Protein AF-A0A7C4TB84-F1 (afdb_monomer)

Nearest PDB structures (foldseek):
  6ys3-assembly1_r  TM=3.728E-01  e=7.128E+00  Escherichia coli BL21(DE3)

Foldseek 3Di:
DPDPPPQDADFAQFKFADADPDDDPCNVRGLPFDFQPPDDEFDKGKTFGRFGDDPSHTDPPGHFIKIKTWHFPDPVQADADDQVVAQWPPQWDQWDDDPVVRTIMWMFGQAALPHGHGWDRVPDPVVHADPPWPDDQCCCVVVVGFAGFDPPWRKGFRRRYKDWDADPVPRDIAIAGATIDTDRDGHGGTFTWDADVRGIGTTPSDCSSVPRD

Structure (mmCIF, N/CA/C/O backbone):
data_AF-A0A7C4TB84-F1
#
_entry.id   AF-A0A7C4TB84-F1
#
loop_
_atom_site.group_PDB
_atom_site.id
_atom_site.type_symbol
_atom_site.label_atom_id
_atom_site.label_alt_id
_atom_site.label_comp_id
_atom_site.label_asym_id
_atom_site.label_entity_id
_atom_site.label_seq_id
_atom_site.pdbx_PDB_ins_code
_atom_site.Cartn_x
_atom_site.Cartn_y
_atom_site.Cartn_z
_atom_site.occupancy
_atom_site.B_iso_or_equiv
_atom_site.auth_seq_id
_atom_site.auth_comp_id
_atom_site.auth_asym_id
_atom_site.auth_atom_id
_atom_site.pdbx_PDB_model_num
ATOM 1 N N . MET A 1 1 ? 20.774 -10.184 28.371 1.00 41.22 1 MET A N 1
ATOM 2 C CA . MET A 1 1 ? 19.794 -9.620 27.416 1.00 41.22 1 MET A CA 1
ATOM 3 C C . MET A 1 1 ? 18.558 -9.222 28.204 1.00 41.22 1 MET A C 1
ATOM 5 O O . MET A 1 1 ? 18.150 -10.029 29.036 1.00 41.22 1 MET A O 1
ATOM 9 N N . PRO A 1 2 ? 17.994 -8.015 28.029 1.00 44.16 2 PRO A N 1
ATOM 10 C CA . PRO A 1 2 ? 16.688 -7.714 28.607 1.00 44.16 2 PRO A CA 1
ATOM 11 C C . PRO A 1 2 ? 15.660 -8.706 28.047 1.00 44.16 2 PRO A C 1
ATOM 13 O O . PRO A 1 2 ? 15.756 -9.100 26.883 1.00 44.16 2 PRO A O 1
ATOM 16 N N . LEU A 1 3 ? 14.720 -9.152 28.885 1.00 40.62 3 LEU A N 1
ATOM 17 C CA . LEU A 1 3 ? 13.614 -9.990 28.424 1.00 40.62 3 LEU A CA 1
ATOM 18 C C . LEU A 1 3 ? 12.877 -9.275 27.279 1.00 40.62 3 LEU A C 1
ATOM 20 O O . LEU A 1 3 ? 12.683 -8.059 27.373 1.00 40.62 3 LEU A O 1
ATOM 24 N N . PRO A 1 4 ? 12.445 -9.995 26.226 1.00 53.72 4 PRO A N 1
ATOM 25 C CA . PRO A 1 4 ? 11.611 -9.401 25.192 1.00 53.72 4 PRO A CA 1
ATOM 26 C C . PRO A 1 4 ? 10.387 -8.762 25.850 1.00 53.72 4 PRO A C 1
ATOM 28 O O . PRO A 1 4 ? 9.725 -9.377 26.692 1.00 53.72 4 PRO A O 1
ATOM 31 N N . LEU A 1 5 ? 10.128 -7.500 25.504 1.00 55.31 5 LEU A N 1
ATOM 32 C CA . LEU A 1 5 ? 9.000 -6.741 26.027 1.00 55.31 5 LEU A CA 1
ATOM 33 C C . LEU A 1 5 ? 7.717 -7.528 25.726 1.00 55.31 5 LEU A C 1
ATOM 35 O O . LEU A 1 5 ? 7.343 -7.694 24.567 1.00 55.31 5 LEU A O 1
ATOM 39 N N . LYS A 1 6 ? 7.034 -8.028 26.762 1.00 62.56 6 LYS A N 1
ATOM 40 C CA . LYS A 1 6 ? 5.695 -8.600 26.596 1.00 62.56 6 LYS A CA 1
ATOM 41 C C . LYS A 1 6 ? 4.736 -7.456 26.282 1.00 62.56 6 LYS A C 1
ATOM 43 O O . LYS A 1 6 ? 4.293 -6.740 27.179 1.00 62.56 6 LYS A O 1
ATOM 48 N N . ILE A 1 7 ? 4.440 -7.265 25.001 1.00 71.00 7 ILE A N 1
ATOM 49 C CA . ILE A 1 7 ? 3.417 -6.321 24.561 1.00 71.00 7 ILE A CA 1
ATOM 50 C C . ILE A 1 7 ? 2.052 -6.933 24.908 1.00 71.00 7 ILE A C 1
ATOM 52 O O . ILE A 1 7 ? 1.622 -7.898 24.289 1.00 71.00 7 ILE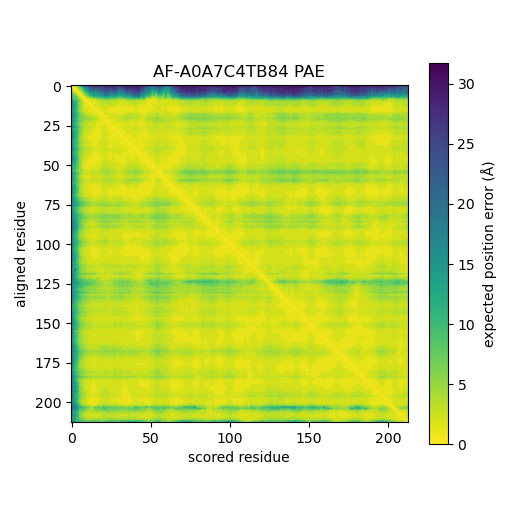 A O 1
ATOM 56 N N . SER A 1 8 ? 1.392 -6.405 25.942 1.00 79.12 8 SER A N 1
ATOM 57 C CA . SER A 1 8 ? 0.013 -6.754 26.313 1.00 79.12 8 SER A CA 1
ATOM 58 C C . SER A 1 8 ? -0.990 -5.717 25.798 1.00 79.12 8 SER A C 1
ATOM 60 O O . SER A 1 8 ? -0.711 -4.512 25.855 1.00 79.12 8 SER A O 1
ATOM 62 N N . GLY A 1 9 ? -2.152 -6.185 25.337 1.00 87.31 9 GLY A N 1
ATOM 63 C CA . GLY A 1 9 ? -3.263 -5.371 24.840 1.00 87.31 9 GLY A CA 1
ATOM 64 C C . GLY A 1 9 ? -4.166 -6.151 23.876 1.00 87.31 9 GLY A C 1
ATOM 65 O O . GLY A 1 9 ? -3.949 -7.339 23.643 1.00 87.31 9 GLY A O 1
ATOM 66 N N . GLU A 1 10 ? -5.170 -5.477 23.323 1.00 93.12 10 GLU A N 1
ATOM 67 C CA . GLU A 1 10 ? -6.047 -6.004 22.273 1.00 93.12 10 GLU A CA 1
ATOM 68 C C . GLU A 1 10 ? -5.357 -5.880 20.909 1.00 93.12 10 GLU A C 1
ATOM 70 O O . GLU A 1 10 ? -4.899 -4.796 20.545 1.00 93.12 10 GLU A O 1
ATOM 75 N N . VAL A 1 11 ? -5.290 -6.969 20.142 1.00 94.56 11 VAL A N 1
ATOM 76 C CA . VAL A 1 11 ? -4.879 -6.923 18.731 1.00 94.56 11 VAL A CA 1
ATOM 77 C C . VAL A 1 11 ? -6.099 -6.567 17.894 1.00 94.56 11 VAL A C 1
ATOM 79 O O . VAL A 1 11 ? -7.105 -7.269 17.956 1.00 94.56 11 VAL A O 1
ATOM 82 N N . LYS A 1 12 ? -6.008 -5.502 17.096 1.00 95.31 12 LYS A N 1
ATOM 83 C CA . LYS A 1 12 ? -7.111 -5.085 16.224 1.00 95.31 12 LYS A CA 1
ATOM 84 C C . LYS A 1 12 ? -6.882 -5.495 14.774 1.00 95.31 12 LYS A C 1
ATOM 86 O O . LYS A 1 12 ? -5.876 -5.124 14.175 1.00 95.31 12 LYS A O 1
ATOM 91 N N . GLU A 1 13 ? -7.852 -6.199 14.194 1.00 96.00 13 GLU A N 1
ATOM 92 C CA . GLU A 1 13 ? -7.823 -6.605 12.778 1.00 96.00 13 GLU A CA 1
ATOM 93 C C . GLU A 1 13 ? -8.138 -5.448 11.816 1.00 96.00 13 GLU A C 1
ATOM 95 O O . GLU A 1 13 ? -7.777 -5.501 10.639 1.00 96.00 13 GLU A O 1
ATOM 100 N N . SER A 1 14 ? -8.786 -4.380 12.296 1.00 97.88 14 SER A N 1
ATOM 101 C CA . SER A 1 14 ? -8.991 -3.173 11.498 1.00 97.88 14 SER A CA 1
ATOM 102 C C . SER A 1 14 ? -7.720 -2.333 11.392 1.00 97.88 14 SER A C 1
ATOM 104 O O . SER A 1 14 ? -6.898 -2.269 12.312 1.00 97.88 14 SER A O 1
ATOM 106 N N . ILE A 1 15 ? -7.574 -1.655 10.260 1.00 98.62 15 ILE A N 1
ATOM 107 C CA . ILE A 1 15 ? -6.459 -0.748 10.006 1.00 98.62 15 ILE A CA 1
ATOM 108 C C . ILE A 1 15 ? -6.718 0.564 10.747 1.00 98.62 15 ILE A C 1
ATOM 110 O O . ILE A 1 15 ? -7.824 1.100 10.695 1.00 98.62 15 ILE A O 1
ATOM 114 N N . HIS A 1 16 ? -5.709 1.085 11.444 1.00 98.62 16 HIS A N 1
ATOM 115 C CA . HIS A 1 16 ? -5.799 2.353 12.172 1.00 98.62 16 HIS A CA 1
ATOM 116 C C . HIS A 1 16 ? -4.736 3.338 11.706 1.00 98.62 16 HIS A C 1
ATOM 118 O O . HIS A 1 16 ? -3.613 2.935 11.407 1.00 98.62 16 HIS A O 1
ATOM 124 N N . TYR A 1 17 ? -5.074 4.627 11.692 1.00 98.31 17 TYR A N 1
ATOM 125 C CA . TYR A 1 17 ? -4.129 5.687 11.349 1.00 98.31 17 TYR A CA 1
ATOM 126 C C . TYR A 1 17 ? -2.934 5.698 12.302 1.00 98.31 17 TYR A C 1
ATOM 128 O O . TYR A 1 17 ? -3.079 5.547 13.520 1.00 98.31 17 TYR A O 1
ATOM 136 N N . THR A 1 18 ? -1.755 5.962 11.752 1.00 95.88 18 THR A N 1
ATOM 137 C CA . THR A 1 18 ? -0.551 6.307 12.513 1.00 95.88 18 THR A CA 1
ATOM 138 C C . THR A 1 18 ? -0.174 7.758 12.247 1.00 95.88 18 THR A C 1
ATOM 140 O O . THR A 1 18 ? -0.610 8.352 11.265 1.00 95.88 18 THR A O 1
ATOM 143 N N . LYS A 1 19 ? 0.625 8.348 13.136 1.00 93.00 19 LYS A N 1
ATOM 144 C CA . LYS A 1 19 ? 1.131 9.709 12.951 1.00 93.00 19 LYS A CA 1
ATOM 145 C C . LYS A 1 19 ? 2.352 9.699 12.034 1.00 93.00 19 LYS A C 1
ATOM 147 O O . LYS A 1 19 ? 3.200 8.815 12.178 1.00 93.00 19 LYS A O 1
ATOM 152 N N . PHE A 1 20 ? 2.458 10.680 11.145 1.00 92.38 20 PHE A N 1
ATOM 153 C CA . PHE A 1 20 ? 3.621 10.832 10.277 1.00 92.38 20 PHE A CA 1
ATOM 154 C C . PHE A 1 20 ? 4.657 11.802 10.892 1.00 92.38 20 PHE A C 1
ATOM 156 O O . PHE A 1 20 ? 4.298 12.642 11.721 1.00 92.38 20 PHE A O 1
ATOM 163 N N . PRO A 1 21 ? 5.962 11.701 10.556 1.00 90.25 21 PRO A N 1
ATOM 164 C CA . PRO A 1 21 ? 6.979 12.599 11.120 1.00 90.25 21 PRO A CA 1
ATOM 165 C C . PRO A 1 21 ? 6.823 14.074 10.728 1.00 90.25 21 PRO A C 1
ATOM 167 O O . PRO A 1 21 ? 7.249 14.957 11.472 1.00 90.25 21 PRO A O 1
ATOM 170 N N . THR A 1 22 ? 6.239 14.346 9.563 1.00 91.19 22 THR A N 1
ATOM 171 C CA . THR A 1 22 ? 5.901 15.697 9.091 1.00 91.19 22 THR A CA 1
ATOM 172 C C . THR A 1 22 ? 4.385 15.882 9.086 1.00 91.19 22 THR A C 1
ATOM 174 O O . THR A 1 22 ? 3.689 14.875 9.015 1.00 91.19 22 THR A O 1
ATOM 177 N N . PRO A 1 23 ? 3.861 17.123 9.138 1.00 95.25 23 PRO A N 1
ATOM 178 C CA . PRO A 1 23 ? 2.419 17.358 9.141 1.00 95.25 23 PRO A CA 1
ATOM 179 C C . PRO A 1 23 ? 1.718 16.736 7.931 1.00 95.25 23 PRO A C 1
ATOM 181 O O . PRO A 1 23 ? 2.085 17.025 6.791 1.00 95.25 23 PRO A O 1
ATOM 184 N N . GLN A 1 24 ? 0.699 15.921 8.186 1.00 96.75 24 GLN A N 1
ATOM 185 C CA . GLN A 1 24 ? -0.129 15.273 7.172 1.00 96.75 24 GLN A CA 1
ATOM 186 C C . GLN A 1 24 ? -1.623 15.428 7.459 1.00 96.75 24 GLN A C 1
ATOM 188 O O . GLN A 1 24 ? -2.043 15.633 8.597 1.00 96.75 24 GLN A O 1
ATOM 193 N N . TRP A 1 25 ? -2.450 15.280 6.418 1.00 97.50 25 TRP A N 1
ATOM 194 C CA . TRP A 1 25 ? -3.904 15.484 6.504 1.00 97.50 25 TRP A CA 1
ATOM 195 C C . TRP A 1 25 ? -4.606 14.542 7.499 1.00 97.50 25 TRP A C 1
ATOM 197 O O . TRP A 1 25 ? -5.705 14.844 7.965 1.00 97.50 25 TRP A O 1
ATOM 207 N N . TRP A 1 26 ? -3.985 13.405 7.823 1.00 97.25 26 TRP A N 1
ATOM 208 C CA . TRP A 1 26 ? -4.541 12.382 8.707 1.00 97.25 26 TRP A CA 1
ATOM 209 C C . TRP A 1 26 ? -3.989 12.417 10.137 1.00 97.25 26 TRP A C 1
ATOM 211 O O . TRP A 1 26 ? -4.432 11.614 10.956 1.00 97.25 26 TRP A O 1
ATOM 221 N N . ASP A 1 27 ? -3.041 13.300 10.469 1.00 95.94 27 ASP A N 1
ATOM 222 C CA . ASP A 1 27 ? -2.336 13.239 11.761 1.00 95.94 27 ASP A CA 1
ATOM 223 C C . ASP A 1 27 ? -3.281 13.354 12.969 1.00 95.94 27 ASP A C 1
ATOM 225 O O . ASP A 1 27 ? -3.107 12.639 13.960 1.00 95.94 27 ASP A O 1
ATOM 229 N N . ASP A 1 28 ? -4.331 14.174 12.866 1.00 96.62 28 ASP A N 1
ATOM 230 C CA . ASP A 1 28 ? -5.353 14.344 13.913 1.00 96.62 28 ASP A CA 1
ATOM 231 C C . ASP A 1 28 ? -6.269 13.116 14.076 1.00 96.62 28 ASP A C 1
ATOM 233 O O . ASP A 1 28 ? -7.080 13.043 15.000 1.00 96.62 28 ASP A O 1
ATOM 237 N N . ARG A 1 29 ? -6.136 12.123 13.190 1.00 97.44 29 ARG A N 1
ATOM 238 C CA . ARG A 1 29 ? -6.885 10.861 13.205 1.00 97.44 29 ARG A CA 1
ATOM 239 C C . ARG A 1 29 ? -6.078 9.707 13.795 1.00 97.44 29 ARG A C 1
ATOM 241 O O . ARG A 1 29 ? -6.604 8.595 13.868 1.00 97.44 29 ARG A O 1
ATOM 248 N N . ALA A 1 30 ? -4.829 9.924 14.213 1.00 95.88 30 ALA A N 1
ATOM 249 C CA . ALA A 1 30 ? -3.954 8.867 14.719 1.00 95.88 30 ALA A CA 1
ATOM 250 C C . ALA A 1 30 ? -4.626 8.014 15.817 1.00 95.88 30 ALA A C 1
ATOM 252 O O . ALA A 1 30 ? -5.187 8.526 16.785 1.00 95.88 30 ALA A O 1
ATOM 253 N N . GLY A 1 31 ? -4.562 6.689 15.664 1.00 95.69 31 GLY A N 1
ATOM 254 C CA . GLY A 1 31 ? -5.193 5.717 16.560 1.00 95.69 31 GLY A CA 1
ATOM 255 C C . GLY A 1 31 ? -6.675 5.443 16.287 1.00 95.69 31 GLY A C 1
ATOM 256 O O . GLY A 1 31 ? -7.219 4.518 16.889 1.00 95.69 31 GLY A O 1
ATOM 257 N N . SER A 1 32 ? -7.327 6.180 15.381 1.00 97.75 32 SER A N 1
ATOM 258 C CA . SER A 1 32 ? -8.692 5.880 14.928 1.00 97.75 32 SER A CA 1
ATOM 259 C C . SER A 1 32 ? -8.699 4.898 13.743 1.00 97.75 32 SER A C 1
ATOM 261 O O . SER A 1 32 ? -7.704 4.824 13.014 1.00 97.75 32 SER A O 1
ATOM 263 N N . PRO A 1 33 ? -9.779 4.113 13.548 1.00 98.31 33 PRO A N 1
ATOM 264 C CA . PRO A 1 33 ? -9.897 3.219 12.399 1.00 98.31 33 PRO A CA 1
ATOM 265 C C . PRO A 1 33 ? -9.920 3.991 11.075 1.00 98.31 33 PRO A C 1
ATOM 267 O O . PRO A 1 33 ? -10.599 5.012 10.967 1.00 98.31 33 PRO A O 1
ATOM 270 N N . ILE A 1 34 ? -9.231 3.469 10.064 1.00 98.81 34 ILE A N 1
ATOM 271 C CA . ILE A 1 34 ? -9.251 4.004 8.702 1.00 98.81 34 ILE A CA 1
ATOM 272 C C . ILE A 1 34 ? -10.554 3.589 8.019 1.00 98.81 34 ILE A C 1
ATOM 274 O O . ILE A 1 34 ? -10.887 2.400 7.991 1.00 98.81 34 ILE A O 1
ATOM 278 N N . LYS A 1 35 ? -11.278 4.556 7.443 1.00 98.81 35 LYS A N 1
ATOM 279 C CA . LYS A 1 35 ? -12.475 4.288 6.640 1.00 98.81 35 LYS A CA 1
ATOM 280 C C . LYS A 1 35 ? -12.211 4.465 5.152 1.00 98.81 35 LYS A C 1
ATOM 282 O O . LYS A 1 35 ? -11.490 5.376 4.753 1.00 98.81 35 LYS A O 1
ATOM 287 N N . VAL A 1 36 ? -12.870 3.660 4.320 1.00 98.38 36 VAL A N 1
ATOM 288 C CA . VAL A 1 36 ? -12.760 3.758 2.852 1.00 98.38 36 VAL A CA 1
ATOM 289 C C . VAL A 1 36 ? -13.201 5.124 2.315 1.00 98.38 36 VAL A C 1
ATOM 291 O O . VAL A 1 36 ? -12.686 5.598 1.310 1.00 98.38 36 VAL A O 1
ATOM 294 N N . THR A 1 37 ? -14.113 5.792 3.021 1.00 98.25 37 THR A N 1
ATOM 295 C CA . THR A 1 37 ? -14.660 7.105 2.656 1.00 98.25 37 THR A CA 1
ATOM 296 C C . THR A 1 37 ? -13.809 8.289 3.118 1.00 98.25 37 THR A C 1
ATOM 298 O O . THR A 1 37 ? -14.180 9.429 2.856 1.00 98.25 37 THR A O 1
ATOM 301 N N . ASP A 1 38 ? -12.716 8.063 3.855 1.00 98.56 38 ASP A N 1
ATOM 302 C CA . ASP A 1 38 ? -11.896 9.161 4.385 1.00 98.56 38 ASP A CA 1
ATOM 303 C C . ASP A 1 38 ? -11.047 9.850 3.308 1.00 98.56 38 ASP A C 1
ATOM 305 O O . ASP A 1 38 ? -10.706 11.023 3.454 1.00 98.56 38 ASP A O 1
ATOM 309 N N . PHE A 1 39 ? -10.692 9.122 2.249 1.00 98.44 39 PHE A N 1
ATOM 310 C CA . PHE A 1 39 ? -9.703 9.533 1.259 1.00 98.44 39 PHE A CA 1
ATOM 311 C C . PHE A 1 39 ? -10.364 10.234 0.078 1.00 98.44 39 PHE A C 1
ATOM 313 O O . PHE A 1 39 ? -11.316 9.715 -0.507 1.00 98.44 39 PHE A O 1
ATOM 320 N N . GLN A 1 40 ? -9.806 11.364 -0.344 1.00 97.94 40 GLN A N 1
ATOM 321 C CA . GLN A 1 40 ? -9.988 11.880 -1.701 1.00 97.94 40 GLN A CA 1
ATOM 322 C C . GLN A 1 40 ? -9.167 11.054 -2.695 1.00 97.94 40 GLN A C 1
ATOM 324 O O . GLN A 1 40 ? -8.266 10.309 -2.301 1.00 97.94 40 GLN A O 1
ATOM 329 N N . GLU A 1 41 ? -9.491 11.160 -3.983 1.00 97.75 41 GLU A N 1
ATOM 330 C CA . GLU A 1 41 ? -8.692 10.530 -5.035 1.00 97.75 41 GLU A CA 1
ATOM 331 C C . GLU A 1 41 ? -7.207 10.902 -4.880 1.00 97.75 41 GLU A C 1
ATOM 333 O O . GLU A 1 41 ? -6.872 12.049 -4.573 1.00 97.75 41 GLU A O 1
ATOM 338 N N . TRP A 1 42 ? -6.328 9.908 -5.017 1.00 98.00 42 TRP A N 1
ATOM 339 C CA . TRP A 1 42 ? -4.877 10.014 -4.838 1.00 98.00 42 TRP A CA 1
ATOM 340 C C . TRP A 1 42 ? -4.396 10.418 -3.448 1.00 98.00 42 TRP A C 1
ATOM 342 O O . TRP A 1 42 ? -3.198 10.632 -3.254 1.00 98.00 42 TRP A O 1
ATOM 352 N N . GLN A 1 43 ? -5.268 10.470 -2.443 1.00 98.25 43 GLN A N 1
ATOM 353 C CA . GLN A 1 43 ? -4.800 10.556 -1.068 1.00 98.25 43 GLN A CA 1
ATOM 354 C C . GLN A 1 43 ? -4.306 9.199 -0.583 1.00 98.25 43 GLN A C 1
ATOM 356 O O . GLN A 1 43 ? -4.877 8.149 -0.873 1.00 98.25 43 GLN A O 1
ATOM 361 N N . GLY A 1 44 ? -3.254 9.248 0.224 1.00 98.25 44 GLY A N 1
ATOM 362 C CA . GLY A 1 44 ? -2.807 8.115 1.010 1.00 98.25 44 GLY 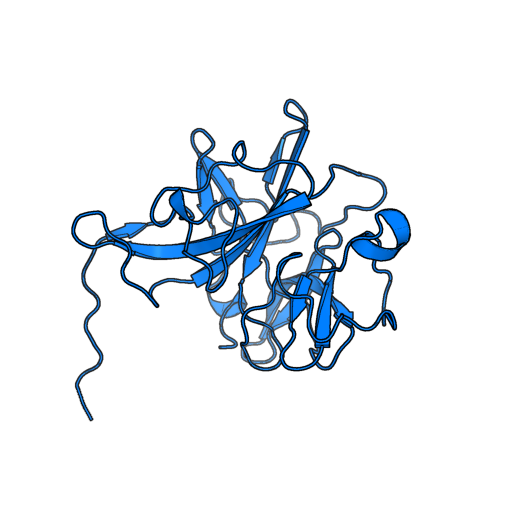A CA 1
ATOM 363 C C . GLY A 1 44 ? -2.524 8.520 2.446 1.00 98.25 44 GL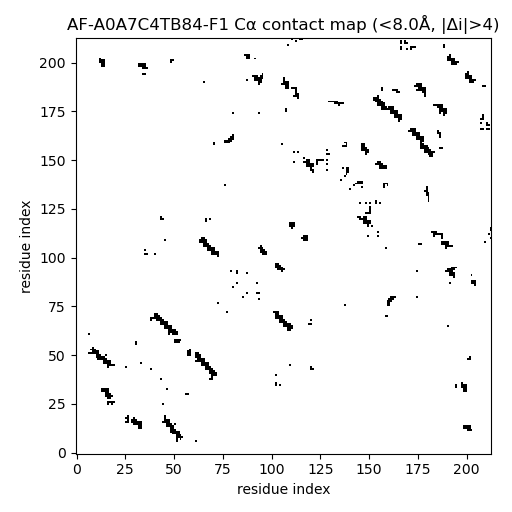Y A C 1
ATOM 364 O O . GLY A 1 44 ? -2.475 9.711 2.762 1.00 98.25 44 GLY A O 1
ATOM 365 N N . ALA A 1 45 ? -2.378 7.518 3.303 1.00 98.50 45 ALA A N 1
ATOM 366 C CA . ALA A 1 45 ? -2.054 7.673 4.712 1.00 98.50 45 ALA A CA 1
ATOM 367 C C . ALA A 1 45 ? -1.295 6.449 5.227 1.00 98.50 45 ALA A C 1
ATOM 369 O O . ALA A 1 45 ? -1.498 5.324 4.760 1.00 98.50 45 ALA A O 1
ATOM 370 N N . THR A 1 46 ? -0.447 6.666 6.229 1.00 97.75 46 THR A N 1
ATOM 371 C CA . THR A 1 46 ? 0.185 5.572 6.966 1.00 97.75 46 THR A CA 1
ATOM 372 C C . THR A 1 46 ? -0.755 5.030 8.037 1.00 97.75 46 THR A C 1
ATOM 374 O O . THR A 1 46 ? -1.517 5.768 8.672 1.00 97.75 46 THR A O 1
ATOM 377 N N . GLY A 1 47 ? -0.666 3.728 8.280 1.00 97.81 47 GLY A N 1
ATOM 378 C CA . GLY A 1 47 ? -1.452 3.054 9.299 1.00 97.81 47 GLY A CA 1
ATOM 379 C C . GLY A 1 47 ? -0.738 1.869 9.934 1.00 97.81 47 GLY A C 1
ATOM 380 O O . GLY A 1 47 ? 0.429 1.585 9.666 1.00 97.81 47 GLY A O 1
ATOM 381 N N . THR A 1 48 ? -1.470 1.174 10.796 1.00 98.06 48 THR A N 1
ATOM 382 C CA . THR A 1 48 ? -1.085 -0.106 11.391 1.00 98.06 48 THR A CA 1
ATOM 383 C C . THR A 1 48 ? -2.238 -1.096 11.270 1.00 98.06 48 THR A C 1
ATOM 385 O O . THR A 1 48 ? -3.398 -0.750 11.508 1.00 98.06 48 THR A O 1
ATOM 388 N N . TRP A 1 49 ? -1.914 -2.329 10.900 1.00 98.19 49 TRP A N 1
ATOM 389 C CA . TRP A 1 49 ? -2.813 -3.476 10.883 1.00 98.19 49 TRP A CA 1
ATOM 390 C C . TRP A 1 49 ? -2.332 -4.514 11.899 1.00 98.19 49 TRP A C 1
ATOM 392 O O . TRP A 1 49 ? -1.129 -4.725 12.042 1.00 98.19 49 TRP A O 1
ATOM 402 N N . ARG A 1 50 ? -3.246 -5.162 12.635 1.00 96.69 50 ARG A N 1
ATOM 403 C CA . ARG A 1 50 ? -2.901 -6.044 13.772 1.00 96.69 50 ARG A CA 1
ATOM 404 C C . ARG A 1 50 ? -2.046 -5.337 14.830 1.00 96.69 50 ARG A C 1
ATOM 406 O O . ARG A 1 50 ? -1.252 -5.966 15.527 1.00 96.69 50 ARG A O 1
ATOM 413 N N . GLY A 1 51 ? -2.207 -4.018 14.945 1.00 95.44 51 GLY A N 1
ATOM 414 C CA . GLY A 1 51 ? -1.599 -3.222 16.003 1.00 95.44 51 GLY A CA 1
ATOM 415 C C . GLY A 1 51 ? -2.189 -3.587 17.362 1.00 95.44 51 GLY A C 1
ATOM 416 O O . GLY A 1 51 ? -3.372 -3.924 17.470 1.00 95.44 51 GLY A O 1
ATOM 417 N N . VAL A 1 52 ? -1.367 -3.508 18.405 1.00 96.00 52 VAL A N 1
ATOM 418 C CA . VAL A 1 52 ? -1.795 -3.719 19.788 1.00 96.00 52 VAL A CA 1
ATOM 419 C C . VAL A 1 52 ? -2.295 -2.406 20.374 1.00 96.00 52 VAL A C 1
ATOM 421 O O . VAL A 1 52 ? -1.643 -1.368 20.261 1.00 96.00 52 VAL A O 1
ATOM 424 N N . PHE A 1 53 ? -3.442 -2.464 21.042 1.00 95.06 53 PHE A N 1
ATOM 425 C CA . PHE A 1 53 ? -4.052 -1.348 21.745 1.00 95.06 53 PHE A CA 1
ATOM 426 C C . PHE A 1 53 ? -4.131 -1.641 23.241 1.00 95.06 53 PHE A C 1
ATOM 428 O O . PHE A 1 53 ? -4.584 -2.704 23.664 1.00 95.06 53 PHE A O 1
ATOM 435 N N . ARG A 1 54 ? -3.711 -0.673 24.055 1.00 94.38 54 ARG A N 1
ATOM 436 C CA . ARG A 1 54 ? -3.834 -0.707 25.514 1.00 94.38 54 ARG A CA 1
ATOM 437 C C . ARG A 1 54 ? -4.594 0.530 25.959 1.00 94.38 54 ARG A C 1
ATOM 439 O O . ARG A 1 54 ? -4.233 1.638 25.570 1.00 94.38 54 ARG A O 1
ATOM 446 N N . ASP A 1 55 ? -5.670 0.332 26.713 1.00 91.94 55 ASP A N 1
ATOM 447 C CA . ASP A 1 55 ? -6.552 1.411 27.179 1.00 91.94 55 ASP A CA 1
ATOM 448 C C . ASP A 1 55 ? -7.031 2.319 26.028 1.00 91.94 55 ASP A C 1
ATOM 450 O O . ASP A 1 55 ? -7.038 3.546 26.119 1.00 91.94 55 ASP A O 1
ATOM 454 N N . GLY A 1 56 ? -7.358 1.700 24.887 1.00 89.00 56 GLY A N 1
ATOM 455 C CA . GLY A 1 56 ? -7.802 2.390 23.673 1.00 89.00 56 GLY A CA 1
ATOM 456 C C . GLY A 1 56 ? -6.701 3.108 22.882 1.00 89.00 56 GLY A C 1
ATOM 457 O O . GLY A 1 56 ? -6.997 3.669 21.830 1.00 89.00 56 GLY A O 1
ATOM 458 N N . LYS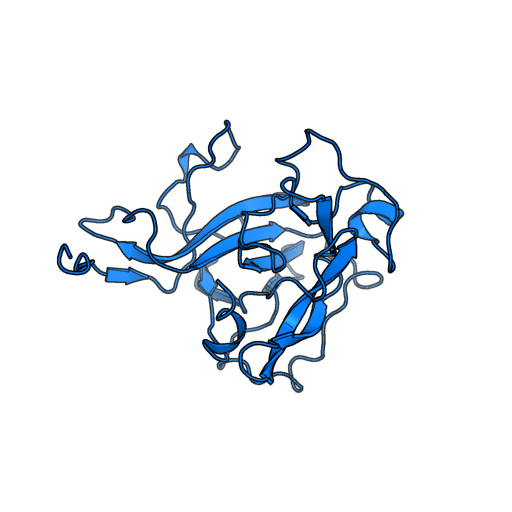 A 1 57 ? -5.438 3.072 23.325 1.00 92.44 57 LYS A N 1
ATOM 459 C CA . LYS A 1 57 ? -4.305 3.722 22.651 1.00 92.44 57 LYS A CA 1
ATOM 460 C C . LYS A 1 57 ? -3.432 2.707 21.927 1.00 92.44 57 LYS A C 1
ATOM 462 O O . LYS A 1 57 ? -3.087 1.670 22.489 1.00 92.44 57 LYS A O 1
ATOM 467 N N . TYR A 1 58 ? -3.048 3.030 20.696 1.00 93.69 58 TYR A N 1
ATOM 468 C CA . TYR A 1 58 ? -2.102 2.230 19.922 1.00 93.69 58 TYR A CA 1
ATOM 469 C C . TYR A 1 58 ? -0.737 2.180 20.621 1.00 93.69 58 TYR A C 1
ATOM 471 O O . TYR A 1 58 ? -0.221 3.209 21.059 1.00 93.69 58 TYR A O 1
ATOM 479 N N . VAL A 1 59 ? -0.152 0.986 20.708 1.00 93.81 59 VAL A N 1
ATOM 480 C CA . VAL A 1 59 ? 1.210 0.756 21.193 1.00 93.81 59 VAL A CA 1
ATOM 481 C C . VAL A 1 59 ? 2.174 0.859 20.003 1.00 93.81 59 VAL A C 1
ATOM 483 O O . VAL A 1 59 ? 2.163 -0.031 19.147 1.00 93.81 59 VAL A O 1
ATOM 486 N N . PRO A 1 60 ? 3.019 1.905 19.920 1.00 90.69 60 PRO A N 1
ATOM 487 C CA . PRO A 1 60 ? 3.910 2.101 18.780 1.00 90.69 60 PRO A CA 1
ATOM 488 C C . PRO A 1 60 ? 4.831 0.904 18.530 1.00 90.69 60 PRO A C 1
ATOM 490 O O . PRO A 1 60 ? 5.355 0.305 19.467 1.00 90.69 60 PRO A O 1
ATOM 493 N N . GLY A 1 61 ? 5.042 0.582 17.253 1.00 87.94 61 GLY A N 1
ATOM 494 C CA . GLY A 1 61 ? 5.899 -0.529 16.829 1.00 87.94 61 GLY A CA 1
ATOM 495 C C . GLY A 1 61 ? 5.244 -1.911 16.905 1.00 87.94 61 GLY A C 1
ATOM 496 O O . GLY A 1 61 ? 5.923 -2.902 16.662 1.00 87.94 61 GLY A O 1
ATOM 497 N N . SER A 1 62 ? 3.951 -1.995 17.229 1.00 93.62 62 SER A N 1
ATOM 498 C CA . SER A 1 62 ? 3.194 -3.248 17.180 1.00 93.62 62 SER A CA 1
ATOM 499 C C . SER A 1 62 ? 2.387 -3.381 15.883 1.00 93.62 62 SER A C 1
ATOM 501 O O . SER A 1 62 ? 1.904 -2.391 15.335 1.00 93.62 62 SER A O 1
ATOM 503 N N . GLY A 1 63 ? 2.204 -4.616 15.415 1.00 95.31 63 GLY A N 1
ATOM 504 C CA . GLY A 1 63 ? 1.487 -4.902 14.172 1.00 95.31 63 GLY A CA 1
ATOM 505 C C . GLY A 1 63 ? 2.307 -4.644 12.907 1.00 95.31 63 GLY A C 1
ATOM 506 O O . GLY A 1 63 ? 3.512 -4.397 12.951 1.00 95.31 63 GLY A O 1
ATOM 507 N N . TYR A 1 64 ? 1.626 -4.723 11.771 1.00 96.94 64 TYR A N 1
ATOM 508 C CA . TYR A 1 64 ? 2.170 -4.487 10.443 1.00 96.94 64 TYR A CA 1
ATOM 509 C C . TYR A 1 64 ? 1.954 -3.020 10.061 1.00 96.94 64 TYR A C 1
ATOM 511 O O . TYR A 1 64 ? 0.806 -2.568 10.033 1.00 96.94 64 TYR A O 1
ATOM 519 N N . PRO A 1 65 ? 3.016 -2.255 9.763 1.00 97.69 65 PRO A N 1
ATOM 520 C CA . PRO A 1 65 ? 2.861 -0.907 9.240 1.00 97.69 65 PRO A CA 1
ATOM 521 C C . PRO A 1 65 ? 2.326 -0.995 7.810 1.00 97.69 65 PRO A C 1
ATOM 523 O O . PRO A 1 65 ? 2.770 -1.834 7.026 1.00 97.69 65 PRO A O 1
ATOM 526 N N . VAL A 1 66 ? 1.367 -0.142 7.468 1.00 98.44 66 VAL A N 1
ATOM 527 C CA . VAL A 1 66 ? 0.717 -0.160 6.154 1.00 98.44 66 VAL A CA 1
ATOM 528 C C . VAL A 1 66 ? 0.675 1.223 5.530 1.00 98.44 66 VAL A C 1
ATOM 530 O O . VAL A 1 66 ? 0.650 2.236 6.231 1.00 98.44 66 VAL A O 1
ATOM 533 N N . LEU A 1 67 ? 0.622 1.244 4.205 1.00 98.62 67 LEU A N 1
ATOM 534 C CA . LEU A 1 67 ? 0.392 2.420 3.385 1.00 98.62 67 LEU A CA 1
ATOM 535 C C . LEU A 1 67 ? -0.932 2.221 2.643 1.00 98.62 67 LEU A C 1
ATOM 537 O O . LEU A 1 67 ? -1.039 1.338 1.794 1.00 98.62 67 LEU A O 1
ATOM 541 N N . VAL A 1 68 ? -1.947 3.006 3.001 1.00 98.88 68 VAL A N 1
ATOM 542 C CA . VAL A 1 68 ? -3.284 2.971 2.388 1.00 98.88 68 VAL A CA 1
ATOM 543 C C . VAL A 1 68 ? -3.360 4.071 1.342 1.00 98.88 68 VAL A C 1
ATOM 545 O O . VAL A 1 68 ? -3.034 5.213 1.658 1.00 98.88 68 VAL A O 1
ATOM 548 N N . ILE A 1 69 ? -3.780 3.748 0.119 1.00 98.88 69 ILE A N 1
ATOM 549 C CA . ILE A 1 69 ? -3.823 4.688 -1.007 1.00 98.88 69 ILE A CA 1
ATOM 550 C C . ILE A 1 69 ? -5.167 4.548 -1.718 1.00 98.88 69 ILE A C 1
ATOM 552 O O . ILE A 1 69 ? -5.500 3.456 -2.179 1.00 98.88 69 ILE A O 1
ATOM 556 N N . ARG A 1 70 ? -5.921 5.646 -1.854 1.00 98.75 70 ARG A N 1
ATOM 557 C CA . ARG A 1 70 ? -7.041 5.704 -2.799 1.00 98.75 70 ARG A CA 1
ATOM 558 C C . ARG A 1 70 ? -6.484 5.981 -4.189 1.00 98.75 70 ARG A C 1
ATOM 560 O O . ARG A 1 70 ? -6.009 7.082 -4.454 1.00 98.75 70 ARG A O 1
ATOM 567 N N . VAL A 1 71 ? -6.539 4.982 -5.058 1.00 98.50 71 VAL A N 1
ATOM 568 C CA . VAL A 1 71 ? -6.148 5.110 -6.466 1.00 98.50 71 VAL A CA 1
ATOM 569 C C . VAL A 1 71 ? -7.368 5.465 -7.315 1.00 98.50 71 VAL A C 1
ATOM 571 O O . VAL A 1 71 ? -8.505 5.215 -6.906 1.00 98.50 71 VAL A O 1
ATOM 574 N N . MET A 1 72 ? -7.148 6.043 -8.494 1.00 97.31 72 MET A N 1
ATOM 575 C CA . MET A 1 72 ? -8.228 6.256 -9.459 1.00 97.31 72 MET A CA 1
ATOM 576 C C . MET A 1 72 ? -8.830 4.920 -9.912 1.00 97.31 72 MET A C 1
ATOM 578 O O . MET A 1 72 ? -8.115 3.935 -10.130 1.00 97.31 72 MET A O 1
ATOM 582 N N . ARG A 1 73 ? -10.156 4.896 -10.086 1.00 97.56 73 ARG A N 1
ATOM 583 C CA . ARG A 1 73 ? -10.882 3.774 -10.694 1.00 97.56 73 ARG A CA 1
ATOM 584 C C . ARG A 1 73 ? -10.780 3.828 -12.215 1.00 97.56 73 ARG A C 1
ATOM 586 O O . ARG A 1 73 ? -11.723 4.201 -12.903 1.00 97.56 73 ARG A O 1
ATOM 593 N N . ASP A 1 74 ? -9.614 3.458 -12.723 1.00 96.50 74 ASP A N 1
ATOM 594 C CA . ASP A 1 74 ? -9.350 3.334 -14.155 1.00 96.50 74 ASP A CA 1
ATOM 595 C C . ASP A 1 74 ? -9.160 1.865 -14.538 1.00 96.50 74 ASP A C 1
ATOM 597 O O . ASP A 1 74 ? -8.122 1.275 -14.243 1.00 96.50 74 ASP A O 1
ATOM 601 N N . GLU A 1 75 ? -10.154 1.287 -15.211 1.00 95.31 75 GLU A N 1
ATOM 602 C CA . GLU A 1 75 ? -10.132 -0.120 -15.631 1.00 95.31 75 GLU A CA 1
ATOM 603 C C . GLU A 1 75 ? -9.191 -0.395 -16.814 1.00 95.31 75 GLU A C 1
ATOM 605 O O . GLU A 1 75 ? -8.879 -1.551 -17.083 1.00 95.31 75 GLU A O 1
ATOM 610 N N . GLU A 1 76 ? -8.720 0.633 -17.529 1.00 95.31 76 GLU A N 1
ATOM 611 C CA . GLU A 1 76 ? -7.736 0.444 -18.605 1.00 95.31 76 GLU A CA 1
ATOM 612 C C . GLU A 1 76 ? -6.328 0.234 -18.045 1.00 95.31 76 GLU A C 1
ATOM 614 O O . GLU A 1 76 ? -5.509 -0.477 -18.628 1.00 95.31 76 GLU A O 1
ATOM 619 N N . THR A 1 77 ? -6.039 0.887 -16.921 1.00 95.56 77 THR A N 1
ATOM 620 C CA . THR A 1 77 ? -4.707 0.915 -16.311 1.00 95.56 77 THR A CA 1
ATOM 621 C C . THR A 1 77 ? -4.593 -0.050 -15.144 1.00 95.56 77 THR A C 1
ATOM 623 O O . THR A 1 77 ? -3.554 -0.694 -14.964 1.00 95.56 77 THR A O 1
ATOM 626 N N . PHE A 1 78 ? -5.630 -0.108 -14.308 1.00 98.44 78 PHE A N 1
ATOM 627 C CA . PHE A 1 78 ? -5.587 -0.893 -13.093 1.00 98.44 78 PHE A CA 1
ATOM 628 C C . PHE A 1 78 ? -5.614 -2.381 -13.430 1.00 98.44 78 PHE A C 1
ATOM 630 O O . PHE A 1 78 ? -6.496 -2.857 -14.139 1.00 98.44 78 PHE A O 1
ATOM 637 N N . SER A 1 79 ? -4.657 -3.130 -12.894 1.00 98.44 79 SER A N 1
ATOM 638 C CA . SER A 1 79 ? -4.587 -4.574 -13.098 1.00 98.44 79 SER A CA 1
ATOM 639 C C . SER A 1 79 ? -4.138 -5.284 -11.833 1.00 98.44 79 SER A C 1
ATOM 641 O O . SER A 1 79 ? -3.300 -4.794 -11.075 1.00 98.44 79 SER A O 1
ATOM 643 N N . ALA A 1 80 ? -4.709 -6.462 -11.612 1.00 98.44 80 ALA A N 1
ATOM 644 C CA . ALA A 1 80 ? -4.348 -7.360 -10.532 1.00 98.44 80 ALA A CA 1
ATOM 645 C C . ALA A 1 80 ? -4.501 -8.812 -11.003 1.00 98.44 80 ALA A C 1
ATOM 647 O O . ALA A 1 80 ? -5.271 -9.071 -11.933 1.00 98.44 80 ALA A O 1
ATOM 648 N N . PRO A 1 81 ? -3.796 -9.774 -10.380 1.00 98.00 81 PRO A N 1
ATOM 649 C CA . PRO A 1 81 ? -4.055 -11.185 -10.622 1.00 98.00 81 PRO A CA 1
ATOM 650 C C . PRO A 1 81 ? -5.520 -11.519 -10.301 1.00 98.00 81 PRO A C 1
ATOM 652 O O . PRO A 1 81 ? -6.042 -10.981 -9.319 1.00 98.00 81 PRO A O 1
ATOM 655 N N . PRO A 1 82 ? -6.174 -12.411 -11.067 1.00 95.25 82 PRO A N 1
ATOM 656 C CA . PRO A 1 82 ? -7.545 -12.810 -10.776 1.00 95.25 82 PRO A CA 1
ATOM 657 C C . PRO A 1 82 ? -7.665 -13.373 -9.357 1.00 95.25 82 PRO A C 1
ATOM 659 O O . PRO A 1 82 ? -6.805 -14.130 -8.893 1.00 95.25 82 PRO A O 1
ATOM 662 N N . ARG A 1 83 ? -8.737 -12.991 -8.658 1.00 89.88 83 ARG A N 1
ATOM 663 C CA . ARG A 1 83 ? -8.975 -13.319 -7.244 1.00 89.88 83 ARG A CA 1
ATOM 664 C C . ARG A 1 83 ? -8.963 -14.827 -6.986 1.00 89.88 83 ARG A C 1
ATOM 666 O O . ARG A 1 83 ? -8.518 -15.268 -5.928 1.00 89.88 83 ARG A O 1
ATOM 673 N N . GLU A 1 84 ? -9.466 -15.607 -7.929 1.00 92.06 84 GLU A N 1
ATOM 674 C CA . GLU A 1 84 ? -9.537 -17.067 -7.905 1.00 92.06 84 GLU A CA 1
ATOM 675 C C . GLU A 1 84 ? -8.165 -17.746 -7.990 1.00 92.06 84 GLU A C 1
ATOM 677 O O . GLU A 1 84 ? -8.022 -18.894 -7.578 1.00 92.06 84 GLU A O 1
ATOM 682 N N . GLU A 1 85 ? -7.139 -17.043 -8.472 1.00 94.19 85 GLU A N 1
ATOM 683 C CA . GLU A 1 85 ? -5.781 -17.576 -8.554 1.00 94.19 85 GLU A CA 1
ATOM 684 C C . GLU A 1 85 ? -4.920 -17.242 -7.328 1.00 94.19 85 GLU A C 1
ATOM 686 O O . GLU A 1 85 ? -3.698 -17.450 -7.353 1.00 94.19 85 GLU A O 1
ATOM 691 N N . VAL A 1 86 ? -5.523 -16.659 -6.290 1.00 95.25 86 VAL A N 1
ATOM 692 C CA . VAL A 1 86 ? -4.849 -16.257 -5.058 1.00 95.25 86 VAL A CA 1
ATOM 693 C C . VAL A 1 86 ? -5.635 -16.785 -3.862 1.00 95.25 86 VAL A C 1
ATOM 695 O O . VAL A 1 86 ? -6.828 -16.520 -3.708 1.00 95.25 86 VAL A O 1
ATOM 698 N N . ASP A 1 87 ? -4.954 -17.523 -2.988 1.00 94.00 87 ASP A N 1
ATOM 699 C CA . ASP A 1 87 ? -5.547 -18.097 -1.778 1.00 94.00 87 ASP A CA 1
ATOM 700 C C . ASP A 1 87 ? -5.740 -17.022 -0.697 1.00 94.00 87 ASP A C 1
ATOM 702 O O . ASP A 1 87 ? -4.927 -16.878 0.211 1.00 94.00 87 ASP A O 1
ATOM 706 N N . LEU A 1 88 ? -6.775 -16.187 -0.836 1.00 95.94 88 LEU A N 1
ATOM 707 C CA . LEU A 1 88 ? -7.114 -15.165 0.161 1.00 95.94 88 LEU A CA 1
ATOM 708 C C . LEU A 1 88 ? -8.224 -15.650 1.104 1.00 95.94 88 LEU A C 1
ATOM 710 O O . LEU A 1 88 ? -9.151 -16.336 0.650 1.00 95.94 88 LEU A O 1
ATOM 714 N N . PRO A 1 89 ? -8.226 -15.194 2.375 1.00 94.62 89 PRO A N 1
ATOM 715 C CA . PRO A 1 89 ? -9.303 -15.487 3.311 1.00 94.62 89 PRO A CA 1
ATOM 716 C C . PRO A 1 89 ? -10.679 -15.090 2.757 1.00 94.62 89 PRO A C 1
ATOM 718 O O . PRO A 1 89 ? -10.817 -14.145 1.973 1.00 94.62 89 PRO A O 1
ATOM 721 N N . ALA A 1 90 ? -11.720 -15.805 3.185 1.00 94.06 90 ALA A N 1
ATOM 722 C CA . ALA A 1 90 ? -13.079 -15.572 2.709 1.00 94.06 90 ALA A CA 1
ATOM 723 C C . ALA A 1 90 ? -13.521 -14.110 2.920 1.00 94.06 90 ALA A C 1
ATOM 725 O O . ALA A 1 90 ? -13.412 -13.562 4.019 1.00 94.06 90 ALA A O 1
ATOM 726 N N . GLY A 1 91 ? -14.035 -13.489 1.855 1.00 95.00 91 GLY A N 1
ATOM 727 C CA . GLY A 1 91 ? -14.513 -12.104 1.862 1.00 95.00 91 GLY A CA 1
ATOM 728 C C . GLY A 1 91 ? -13.428 -11.028 1.778 1.00 95.00 91 GLY A C 1
ATOM 729 O O . GLY A 1 91 ? -13.779 -9.855 1.796 1.00 95.00 91 GLY A O 1
ATOM 730 N N . PHE A 1 92 ? -12.147 -11.399 1.689 1.00 97.69 92 PHE A N 1
ATOM 731 C CA . PHE A 1 92 ? -11.051 -10.469 1.412 1.00 97.69 92 PHE A CA 1
ATOM 732 C C . PHE A 1 92 ? -10.674 -10.484 -0.069 1.00 97.69 92 PHE A C 1
ATOM 734 O O . PHE A 1 92 ? -10.764 -11.524 -0.737 1.00 97.69 92 PHE A O 1
ATOM 741 N N . ASP A 1 93 ? -10.196 -9.336 -0.537 1.00 98.06 93 ASP A N 1
ATOM 742 C CA . ASP A 1 93 ? -9.684 -9.124 -1.887 1.00 98.06 93 ASP A CA 1
ATOM 743 C C . ASP A 1 93 ? -8.340 -8.373 -1.845 1.00 98.06 93 ASP A C 1
ATOM 745 O O . ASP A 1 93 ? -7.955 -7.834 -0.808 1.00 98.06 93 ASP A O 1
ATOM 749 N N . LEU A 1 94 ? -7.591 -8.360 -2.946 1.00 98.38 94 LEU A N 1
ATOM 750 C CA . LEU A 1 94 ? -6.265 -7.730 -3.053 1.00 98.38 94 LEU A CA 1
ATOM 751 C C . LEU A 1 94 ? -6.307 -6.202 -2.893 1.00 98.38 94 LEU A C 1
ATOM 753 O O . LEU A 1 94 ? -5.301 -5.577 -2.560 1.00 98.38 94 LEU A O 1
ATOM 757 N N . TYR A 1 95 ? -7.469 -5.614 -3.148 1.00 98.56 95 TYR A N 1
ATOM 758 C CA . TYR A 1 95 ? -7.776 -4.197 -3.043 1.00 98.56 95 TYR A CA 1
ATOM 759 C C . TYR A 1 95 ? -9.261 -4.049 -2.707 1.00 98.56 95 TYR A C 1
ATOM 761 O O . TYR A 1 95 ? -10.062 -4.945 -2.958 1.00 98.56 95 TYR A O 1
ATOM 769 N N . PHE A 1 96 ? -9.649 -2.916 -2.135 1.00 98.62 96 PHE A N 1
ATOM 770 C CA . PHE A 1 96 ? -11.061 -2.583 -1.975 1.00 98.62 96 PHE A CA 1
ATOM 771 C C . PHE A 1 96 ? -11.547 -1.854 -3.231 1.00 98.62 96 PHE A C 1
ATOM 773 O O . PHE A 1 96 ? -10.899 -0.898 -3.654 1.00 98.62 96 PHE A O 1
ATOM 780 N N . ASP A 1 97 ? -12.684 -2.263 -3.796 1.00 98.19 97 ASP A N 1
ATOM 781 C CA . ASP A 1 97 ? -13.352 -1.565 -4.899 1.00 98.19 97 ASP A CA 1
ATOM 782 C C . ASP A 1 97 ? -14.834 -1.354 -4.590 1.00 98.19 97 ASP A C 1
ATOM 784 O O . ASP A 1 97 ? -15.537 -2.269 -4.163 1.00 98.19 97 ASP A O 1
ATOM 788 N N . ASP A 1 98 ? -15.308 -0.137 -4.828 1.00 98.06 98 ASP A N 1
ATOM 789 C CA . ASP A 1 98 ? -16.713 0.229 -4.759 1.00 98.06 98 ASP A CA 1
ATOM 790 C C . ASP A 1 98 ? -17.065 1.164 -5.915 1.00 98.06 98 ASP A C 1
ATOM 792 O O . ASP A 1 98 ? -16.835 2.377 -5.869 1.00 98.06 98 ASP A O 1
ATOM 796 N N . ALA A 1 99 ? -17.667 0.583 -6.950 1.00 97.44 99 ALA A N 1
ATOM 797 C CA . ALA A 1 99 ? -18.109 1.308 -8.132 1.00 97.44 99 ALA A CA 1
ATOM 798 C C . ALA A 1 99 ? -19.212 2.336 -7.849 1.00 97.44 99 ALA A C 1
ATOM 800 O O . ALA A 1 99 ? -19.278 3.359 -8.523 1.00 97.44 99 ALA A O 1
ATOM 801 N N . SER A 1 100 ? -20.070 2.095 -6.853 1.00 97.56 100 SER A N 1
ATOM 802 C CA . SER A 1 100 ? -21.200 2.983 -6.551 1.00 97.56 100 SER A CA 1
ATOM 803 C C . SER A 1 100 ? 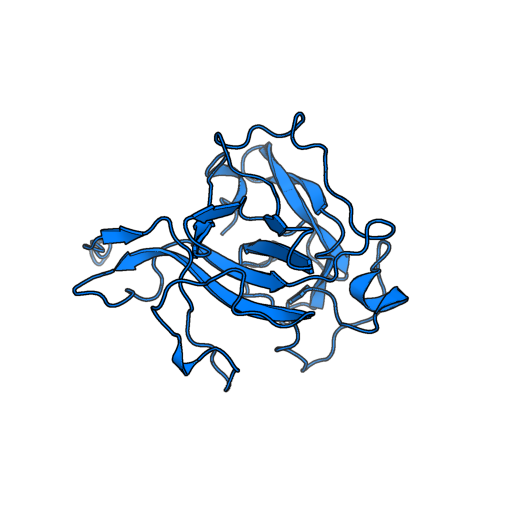-20.764 4.299 -5.908 1.00 97.56 100 SER A C 1
ATOM 805 O O . SER A 1 100 ? -21.446 5.314 -6.043 1.00 97.56 100 SER A O 1
ATOM 807 N N . ARG A 1 101 ? -19.622 4.277 -5.212 1.00 97.69 101 ARG A N 1
ATOM 808 C CA . ARG A 1 101 ? -19.034 5.434 -4.521 1.00 97.69 101 ARG A CA 1
ATOM 809 C C . ARG A 1 101 ? -17.774 5.969 -5.192 1.00 97.69 101 ARG A C 1
ATOM 811 O O . ARG A 1 101 ? -17.193 6.926 -4.691 1.00 97.69 101 ARG A O 1
ATOM 818 N N . ASP A 1 102 ? -17.369 5.354 -6.298 1.00 97.81 102 ASP A N 1
ATOM 819 C CA . ASP A 1 102 ? -16.142 5.659 -7.024 1.00 97.81 102 ASP A CA 1
ATOM 820 C C . ASP A 1 102 ? -14.872 5.573 -6.146 1.00 97.81 102 ASP A C 1
ATOM 822 O O . ASP A 1 102 ? -14.026 6.469 -6.104 1.00 97.81 102 ASP A O 1
ATOM 826 N N . ILE A 1 103 ? -14.751 4.489 -5.372 1.00 98.56 103 ILE A N 1
ATOM 827 C CA . ILE A 1 103 ? -13.624 4.261 -4.454 1.00 98.56 103 ILE A CA 1
ATOM 828 C C . ILE A 1 103 ? -12.851 3.008 -4.862 1.00 98.56 103 ILE A C 1
ATOM 830 O O . ILE A 1 103 ? -13.422 1.923 -4.908 1.00 98.56 103 ILE A O 1
ATOM 834 N N . ARG A 1 104 ? -11.537 3.139 -5.076 1.00 98.75 104 ARG A N 1
ATOM 835 C CA . ARG A 1 104 ? -10.601 2.010 -5.117 1.00 98.75 104 ARG A CA 1
ATOM 836 C C . ARG A 1 104 ? -9.436 2.271 -4.187 1.00 98.75 104 ARG A C 1
ATOM 838 O O . ARG A 1 104 ? -8.823 3.333 -4.244 1.00 98.75 104 ARG A O 1
ATOM 845 N N . ILE A 1 105 ? -9.157 1.322 -3.302 1.00 98.94 105 ILE A N 1
ATOM 846 C CA . ILE A 1 105 ? -8.098 1.441 -2.302 1.00 98.94 105 ILE A CA 1
ATOM 847 C C . ILE A 1 105 ? -7.169 0.243 -2.388 1.00 98.94 105 ILE A C 1
ATOM 849 O O . ILE A 1 105 ? -7.598 -0.901 -2.247 1.00 98.94 105 ILE A O 1
ATOM 853 N N . VAL A 1 106 ? -5.882 0.537 -2.531 1.00 98.88 106 VAL A N 1
ATOM 854 C CA . VAL A 1 106 ? -4.796 -0.431 -2.398 1.00 98.88 106 VAL A CA 1
ATOM 855 C C . VAL A 1 106 ? -4.127 -0.205 -1.049 1.00 98.88 106 VAL A C 1
ATOM 857 O O . VAL A 1 106 ? -3.866 0.933 -0.650 1.00 98.88 106 VAL A O 1
ATOM 860 N N . VAL A 1 107 ? -3.860 -1.294 -0.332 1.00 98.88 107 VAL A N 1
ATOM 861 C CA . VAL A 1 107 ? -3.109 -1.260 0.923 1.00 98.88 107 VAL A CA 1
ATOM 862 C C . VAL A 1 107 ? -1.830 -2.050 0.731 1.00 98.88 107 VAL A C 1
ATOM 864 O O . VAL A 1 107 ? -1.885 -3.235 0.431 1.00 98.88 107 VAL A O 1
ATOM 867 N N . CYS A 1 108 ? -0.684 -1.409 0.922 1.00 98.62 108 CYS A N 1
ATOM 868 C CA . CYS A 1 108 ? 0.627 -2.049 0.849 1.00 98.62 108 CYS A CA 1
ATOM 869 C C . CYS A 1 108 ? 1.242 -2.181 2.241 1.00 98.62 108 CYS A C 1
ATOM 871 O O . CYS A 1 108 ? 0.976 -1.359 3.122 1.00 98.62 108 CYS A O 1
ATOM 873 N N . LEU A 1 109 ? 2.111 -3.172 2.442 1.00 98.06 109 LEU A N 1
ATOM 874 C CA . LEU A 1 109 ? 2.994 -3.184 3.603 1.00 98.06 109 LEU A CA 1
ATOM 875 C C . LEU A 1 109 ? 3.945 -1.981 3.511 1.00 98.06 109 LEU A C 1
ATOM 877 O O . LEU A 1 109 ? 4.632 -1.795 2.508 1.00 98.06 109 LEU A O 1
ATOM 881 N N . ASP A 1 110 ? 4.029 -1.173 4.567 1.00 97.25 110 ASP A N 1
ATOM 882 C CA . ASP A 1 110 ? 4.901 0.007 4.625 1.00 97.25 110 ASP A CA 1
ATOM 883 C C . ASP A 1 110 ? 6.343 -0.378 5.012 1.00 97.25 110 ASP A C 1
ATO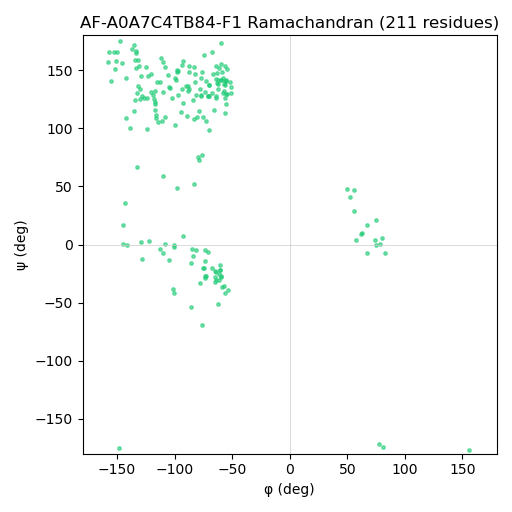M 885 O O . ASP A 1 110 ? 6.945 0.120 5.968 1.00 97.25 110 ASP A O 1
ATOM 889 N N . ARG A 1 111 ? 6.903 -1.346 4.280 1.00 97.69 111 ARG A N 1
ATOM 890 C CA . ARG A 1 111 ? 8.286 -1.815 4.414 1.00 97.69 111 ARG A CA 1
ATOM 891 C C . ARG A 1 111 ? 8.851 -2.137 3.041 1.00 97.69 111 ARG A C 1
ATOM 893 O O . ARG A 1 111 ? 8.489 -3.127 2.419 1.00 97.69 111 ARG A O 1
ATOM 900 N N . CYS A 1 112 ? 9.767 -1.306 2.566 1.00 98.19 112 CYS A N 1
ATOM 901 C CA . CYS A 1 112 ? 10.455 -1.495 1.296 1.00 98.19 112 CYS A CA 1
ATOM 902 C C . CYS A 1 112 ? 11.168 -2.855 1.260 1.00 98.19 112 CYS A C 1
ATOM 904 O O . CYS A 1 112 ? 11.915 -3.187 2.178 1.00 98.19 112 CYS A O 1
ATOM 906 N N . VAL A 1 113 ? 10.991 -3.615 0.178 1.00 98.00 113 VAL A N 1
ATOM 907 C CA . VAL A 1 113 ? 11.557 -4.970 0.034 1.00 98.00 113 VAL A CA 1
ATOM 908 C C . VAL A 1 113 ? 13.069 -5.002 -0.207 1.00 98.00 113 VAL A C 1
ATOM 910 O O . VAL A 1 113 ? 13.644 -6.086 -0.259 1.00 98.00 113 VAL A O 1
ATOM 913 N N . HIS A 1 114 ? 13.710 -3.838 -0.361 1.00 97.50 114 HIS A N 1
ATOM 914 C CA . HIS A 1 114 ? 15.166 -3.718 -0.430 1.00 97.50 114 HIS A CA 1
ATOM 915 C C . HIS A 1 114 ? 15.800 -3.860 0.964 1.00 97.50 114 HIS A C 1
ATOM 917 O O . HIS A 1 114 ? 16.466 -4.850 1.236 1.00 97.50 114 HIS A O 1
ATOM 923 N N . LEU A 1 115 ? 15.584 -2.877 1.849 1.00 96.56 115 LEU A N 1
ATOM 924 C CA . LEU A 1 115 ? 16.195 -2.803 3.189 1.00 96.56 115 LEU A CA 1
ATOM 925 C C . LEU A 1 115 ? 15.225 -2.226 4.241 1.00 96.56 115 LEU A C 1
ATOM 927 O O . LEU A 1 115 ? 15.619 -1.472 5.126 1.00 96.56 115 LEU A O 1
ATOM 931 N N . CYS A 1 116 ? 13.932 -2.536 4.119 1.00 96.50 116 CYS A N 1
ATOM 932 C CA . CYS A 1 116 ? 12.905 -2.324 5.148 1.00 96.50 116 CYS A CA 1
ATOM 933 C C . CYS A 1 116 ? 12.609 -0.875 5.582 1.00 96.50 116 CYS A C 1
ATOM 935 O O . CYS A 1 116 ? 11.845 -0.669 6.523 1.00 96.50 116 CYS A O 1
ATOM 937 N N . CYS A 1 117 ? 13.127 0.144 4.891 1.00 96.56 117 CYS A N 1
ATOM 938 C CA . CYS A 1 117 ? 12.667 1.525 5.077 1.00 96.56 117 CYS A CA 1
ATOM 939 C C . CYS A 1 117 ? 11.163 1.667 4.779 1.00 96.56 117 CYS A C 1
ATOM 941 O O . CYS A 1 117 ? 10.665 1.000 3.873 1.00 96.56 117 CYS A O 1
ATOM 943 N N . SER A 1 118 ? 10.460 2.579 5.458 1.00 95.69 118 SER A N 1
ATOM 944 C CA . SER A 1 118 ? 9.097 2.983 5.069 1.00 95.69 118 SER A CA 1
ATOM 945 C C . SER A 1 118 ? 9.130 3.710 3.719 1.00 95.69 118 SER A C 1
ATOM 947 O O . SER A 1 118 ? 9.779 4.760 3.624 1.00 95.69 118 SER A O 1
ATOM 949 N N . PRO A 1 119 ? 8.511 3.180 2.650 1.00 95.44 119 PRO A N 1
ATOM 950 C CA . PRO A 1 119 ? 8.204 3.990 1.482 1.00 95.44 119 PRO A CA 1
ATOM 951 C C . PRO A 1 119 ? 7.141 5.061 1.794 1.00 95.44 119 PRO A C 1
ATOM 953 O O . PRO A 1 119 ? 6.466 5.026 2.813 1.00 95.44 119 PRO A O 1
ATOM 956 N N . GLY A 1 120 ? 6.982 6.039 0.908 1.00 92.81 120 GLY A N 1
ATOM 957 C CA . GLY A 1 120 ? 5.960 7.073 1.021 1.00 92.81 120 GLY A CA 1
ATOM 958 C C . GLY A 1 120 ? 5.081 7.147 -0.218 1.00 92.81 120 GLY A C 1
ATOM 959 O O . GLY A 1 120 ? 5.519 6.854 -1.329 1.00 92.81 120 GLY A O 1
ATOM 960 N N . TRP A 1 121 ? 3.848 7.601 -0.024 1.00 97.31 121 TRP A N 1
ATOM 961 C CA . TRP A 1 121 ? 2.950 8.009 -1.100 1.00 97.31 121 TRP A CA 1
ATOM 962 C C . TRP A 1 121 ? 2.805 9.528 -1.073 1.00 97.31 121 TRP A C 1
ATOM 964 O O . TRP A 1 121 ? 2.238 10.062 -0.126 1.00 97.31 121 TRP A O 1
ATOM 974 N N . GLN A 1 122 ? 3.363 10.230 -2.064 1.00 95.06 122 GLN A N 1
ATOM 975 C CA . GLN A 1 122 ? 3.276 11.695 -2.230 1.00 95.06 122 GLN A CA 1
ATOM 976 C C . GLN A 1 122 ? 3.787 12.566 -1.058 1.00 95.06 122 GLN A C 1
ATOM 978 O O . GLN A 1 122 ? 3.718 13.795 -1.123 1.00 95.06 122 GLN A O 1
ATOM 983 N N . VAL A 1 123 ? 4.348 11.960 -0.009 1.00 92.38 123 VAL A N 1
ATOM 984 C CA . VAL A 1 123 ? 4.837 12.644 1.204 1.00 92.38 123 VAL A CA 1
ATOM 985 C C . VAL A 1 123 ? 6.358 12.747 1.288 1.00 92.38 123 VAL A C 1
ATOM 987 O O . VAL A 1 123 ? 6.876 13.520 2.093 1.00 92.38 123 VAL A O 1
ATOM 990 N N . VAL A 1 124 ? 7.089 12.005 0.450 1.00 87.25 124 VAL A N 1
ATOM 991 C CA . VAL A 1 124 ? 8.555 12.040 0.402 1.00 87.25 124 VAL A CA 1
ATOM 992 C C . VAL A 1 124 ? 9.004 12.534 -0.965 1.00 87.25 124 VAL A C 1
ATOM 994 O O . VAL A 1 124 ? 8.743 11.882 -1.966 1.00 87.25 124 VAL A O 1
ATOM 997 N N . LYS A 1 125 ? 9.668 13.695 -1.002 1.00 84.62 125 LYS A N 1
ATOM 998 C CA . LYS A 1 125 ? 10.052 14.378 -2.255 1.00 84.62 125 LYS A CA 1
ATOM 999 C C . LY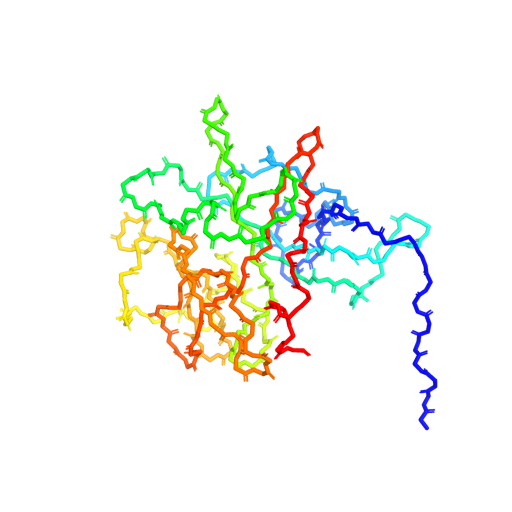S A 1 125 ? 11.529 14.777 -2.326 1.00 84.62 125 LYS A C 1
ATOM 1001 O O . LYS A 1 125 ? 11.947 15.411 -3.290 1.00 84.62 125 LYS A O 1
ATOM 1006 N N . HIS A 1 126 ? 12.322 14.441 -1.304 1.00 87.56 126 HIS A N 1
ATOM 1007 C CA . HIS A 1 126 ? 13.717 14.873 -1.196 1.00 87.56 126 HIS A CA 1
ATOM 1008 C C . HIS A 1 126 ? 14.654 13.729 -0.766 1.00 87.56 126 HIS A C 1
ATOM 1010 O O . HIS A 1 126 ? 14.544 13.280 0.375 1.00 87.56 126 HIS A O 1
ATOM 1016 N N . PRO A 1 127 ? 15.597 13.307 -1.636 1.00 91.38 127 PRO A N 1
ATOM 1017 C CA . PRO A 1 127 ? 15.681 13.667 -3.059 1.00 91.38 127 PRO A CA 1
ATOM 1018 C C . PRO A 1 127 ? 14.421 13.243 -3.837 1.00 91.38 127 PRO A C 1
ATOM 1020 O O . PRO A 1 127 ? 13.731 12.317 -3.395 1.00 91.38 127 PRO A O 1
ATOM 1023 N N . PRO A 1 128 ? 14.103 13.911 -4.962 1.00 91.69 128 PRO A N 1
ATOM 1024 C CA . PRO A 1 128 ? 12.987 13.502 -5.808 1.00 91.69 128 PRO A CA 1
ATOM 1025 C C . PRO A 1 128 ? 13.245 12.109 -6.407 1.00 91.69 128 PRO A C 1
ATOM 1027 O O . PRO A 1 128 ? 14.410 11.728 -6.565 1.00 91.69 128 PRO A O 1
ATOM 1030 N N . PRO A 1 129 ? 12.187 11.351 -6.741 1.00 94.06 129 PRO A N 1
ATOM 1031 C CA . PRO A 1 129 ? 12.334 10.086 -7.446 1.00 94.06 129 PRO A CA 1
ATOM 1032 C C . PRO A 1 129 ? 12.988 10.279 -8.820 1.00 94.06 129 PRO A C 1
ATOM 1034 O O . PRO A 1 129 ? 12.869 11.325 -9.459 1.00 94.06 129 PRO A O 1
ATOM 1037 N N . GLU A 1 130 ? 13.684 9.242 -9.284 1.00 94.56 130 GLU A N 1
ATOM 1038 C CA . GLU A 1 130 ? 14.190 9.177 -10.655 1.00 94.56 130 GLU A CA 1
ATOM 1039 C C . GLU A 1 130 ? 13.158 8.518 -11.574 1.00 94.56 130 GLU A C 1
ATOM 1041 O O . GLU A 1 130 ? 12.597 7.473 -11.254 1.00 94.56 130 GLU A O 1
ATOM 1046 N N . TYR A 1 131 ? 12.958 9.082 -12.761 1.00 94.88 131 TYR A N 1
ATOM 1047 C CA . TYR A 1 131 ? 11.948 8.618 -13.719 1.00 94.88 131 TYR A CA 1
ATOM 1048 C C . TYR A 1 131 ? 12.557 7.707 -14.797 1.00 94.88 131 TYR A C 1
ATOM 1050 O O . TYR A 1 131 ? 12.378 7.925 -15.992 1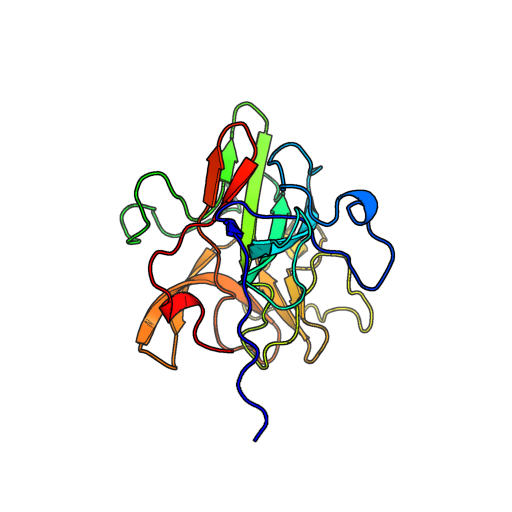.00 94.88 131 TYR A O 1
ATOM 1058 N N . LYS A 1 132 ? 13.353 6.712 -14.380 1.00 95.00 132 LYS A N 1
ATOM 1059 C CA . LYS A 1 132 ? 14.016 5.733 -15.269 1.00 95.00 132 LYS A CA 1
ATOM 1060 C C . LYS A 1 132 ? 13.411 4.340 -15.108 1.00 95.00 132 LYS A C 1
ATOM 1062 O O . LYS A 1 132 ? 14.087 3.406 -14.678 1.00 95.00 132 LYS A O 1
ATOM 1067 N N . PHE A 1 133 ? 12.114 4.224 -15.363 1.00 97.25 133 PHE A N 1
ATOM 1068 C CA . PHE A 1 133 ? 11.372 3.021 -15.011 1.00 97.25 133 PHE A CA 1
ATOM 1069 C C . PHE A 1 133 ? 11.840 1.772 -15.775 1.00 97.25 133 PHE A C 1
ATOM 1071 O O . PHE A 1 133 ? 12.178 1.823 -16.956 1.00 97.25 133 PHE A O 1
ATOM 1078 N N . LEU A 1 134 ? 11.849 0.640 -15.074 1.00 96.44 134 LEU A N 1
ATOM 1079 C CA . LEU A 1 134 ? 12.203 -0.693 -15.576 1.00 96.44 134 LEU A CA 1
ATOM 1080 C C . LEU A 1 134 ? 11.006 -1.410 -16.226 1.00 96.44 134 LEU A C 1
ATOM 1082 O O . LEU A 1 134 ? 11.173 -2.407 -16.922 1.00 96.44 134 LEU A O 1
ATOM 1086 N N . ALA A 1 135 ? 9.800 -0.916 -15.961 1.00 95.31 135 ALA A N 1
ATOM 1087 C CA . ALA A 1 135 ? 8.520 -1.413 -16.447 1.00 95.31 135 ALA A CA 1
ATOM 1088 C C . ALA A 1 135 ? 7.529 -0.234 -16.500 1.00 95.31 135 ALA A C 1
ATOM 1090 O O . ALA A 1 135 ? 7.815 0.793 -15.882 1.00 95.31 135 ALA A O 1
ATOM 1091 N N . PRO A 1 136 ? 6.370 -0.363 -17.179 1.00 96.19 136 PRO A N 1
ATOM 1092 C CA . PRO A 1 136 ? 5.380 0.712 -17.220 1.00 96.19 136 PRO A CA 1
ATOM 1093 C C . PRO A 1 136 ? 5.013 1.210 -15.817 1.00 96.19 136 PRO A C 1
ATOM 1095 O O . PRO A 1 136 ? 4.851 0.414 -14.886 1.00 96.19 136 PRO A O 1
ATOM 1098 N N . ALA A 1 137 ? 4.865 2.517 -15.669 1.00 97.44 137 ALA A N 1
ATOM 1099 C CA . ALA A 1 137 ? 4.559 3.172 -14.402 1.00 97.44 137 ALA A CA 1
ATOM 1100 C C . ALA A 1 137 ? 3.412 4.166 -14.625 1.00 97.44 137 ALA A C 1
ATOM 1102 O O . ALA A 1 137 ? 3.625 5.380 -14.576 1.00 97.44 137 ALA A O 1
ATOM 1103 N N . PRO A 1 138 ? 2.198 3.679 -14.934 1.00 97.38 138 PRO A N 1
ATOM 1104 C CA . PRO A 1 138 ? 1.091 4.528 -15.347 1.00 97.38 138 PRO A CA 1
ATOM 1105 C C . PRO A 1 138 ? 0.658 5.558 -14.299 1.00 97.38 138 PRO A C 1
ATOM 1107 O O . PRO A 1 138 ? 0.157 6.612 -14.690 1.00 97.38 138 PRO A O 1
ATOM 1110 N N . THR A 1 139 ? 0.899 5.326 -13.002 1.00 97.75 139 THR A N 1
ATOM 1111 C CA . THR A 1 139 ? 0.700 6.365 -11.975 1.00 97.75 139 THR A CA 1
ATOM 1112 C C . THR A 1 139 ? 1.470 7.644 -12.335 1.00 97.75 139 THR A C 1
ATOM 1114 O O . THR A 1 139 ? 0.940 8.749 -12.221 1.00 97.75 139 THR A O 1
ATOM 1117 N N . TYR A 1 140 ? 2.681 7.500 -12.875 1.00 97.62 140 TYR A N 1
ATOM 1118 C CA . TYR A 1 140 ? 3.455 8.620 -13.398 1.00 97.62 140 TYR A CA 1
ATOM 1119 C C . TYR A 1 140 ? 3.108 8.942 -14.852 1.00 97.62 140 TYR A C 1
ATOM 1121 O O . TYR A 1 140 ? 2.772 10.078 -15.173 1.00 97.62 140 TYR A O 1
ATOM 1129 N N . GLU A 1 141 ? 3.169 7.952 -15.742 1.00 97.44 141 GLU A N 1
ATOM 1130 C CA . GLU A 1 141 ? 3.095 8.154 -17.195 1.00 97.44 141 GLU A CA 1
ATOM 1131 C C . GLU A 1 141 ? 1.734 8.698 -17.662 1.00 97.44 141 GLU A C 1
ATOM 1133 O O . GLU A 1 141 ? 1.686 9.456 -18.630 1.00 97.44 141 GLU A O 1
ATOM 1138 N N . LYS A 1 142 ? 0.638 8.338 -16.977 1.00 97.56 142 LYS A N 1
ATOM 1139 C CA . LYS A 1 142 ? -0.732 8.785 -17.293 1.00 97.56 142 LYS A CA 1
ATOM 1140 C C . LYS A 1 142 ? -1.202 9.909 -16.367 1.00 97.56 142 LYS A C 1
ATOM 1142 O O . LYS A 1 142 ? -1.863 10.832 -16.837 1.00 97.56 142 LYS A O 1
ATOM 1147 N N . TYR A 1 143 ? -0.858 9.850 -15.077 1.00 97.56 143 TYR A N 1
ATOM 1148 C CA . TYR A 1 143 ? -1.421 10.750 -14.056 1.00 97.56 143 TYR A CA 1
ATOM 1149 C C . TYR A 1 143 ? -0.445 11.784 -13.487 1.00 97.56 143 TYR A C 1
ATOM 1151 O O . TYR A 1 143 ? -0.865 12.675 -12.750 1.00 97.56 143 TYR A O 1
ATOM 1159 N N . GLY A 1 144 ? 0.843 11.712 -13.834 1.00 96.31 144 GLY A N 1
ATOM 1160 C CA . GLY A 1 144 ? 1.858 12.665 -13.379 1.00 96.31 144 GLY A CA 1
ATOM 1161 C C . GLY A 1 144 ? 2.155 12.604 -11.877 1.00 96.31 144 GLY A C 1
ATOM 1162 O O . GLY A 1 144 ? 2.722 13.554 -11.336 1.00 96.31 144 GLY A O 1
ATOM 1163 N N . LEU A 1 145 ? 1.764 11.521 -11.199 1.00 96.88 145 LEU A N 1
ATOM 1164 C CA . LEU A 1 145 ? 2.042 11.284 -9.785 1.00 96.88 145 LEU A CA 1
ATOM 1165 C C . LEU A 1 145 ? 3.224 10.331 -9.635 1.00 96.88 145 LEU A C 1
ATOM 1167 O O . LEU A 1 145 ? 3.376 9.374 -10.389 1.00 96.88 145 LEU A O 1
ATOM 1171 N N . ASP A 1 146 ? 4.053 10.557 -8.621 1.00 97.44 146 ASP A N 1
ATOM 1172 C CA . ASP A 1 146 ? 5.110 9.598 -8.301 1.00 97.44 146 ASP A CA 1
ATOM 1173 C C . ASP A 1 146 ? 4.502 8.239 -7.890 1.00 97.44 146 ASP A C 1
ATOM 1175 O O . ASP A 1 146 ? 3.542 8.208 -7.109 1.00 97.44 146 ASP A O 1
ATOM 1179 N N . PRO A 1 147 ? 5.055 7.098 -8.336 1.00 97.88 147 PRO A N 1
ATOM 1180 C CA . PRO A 1 147 ? 4.738 5.812 -7.728 1.00 97.88 147 PRO A CA 1
ATOM 1181 C C . PRO A 1 147 ? 5.115 5.812 -6.234 1.00 97.88 147 PRO A C 1
ATOM 1183 O O . PRO A 1 147 ? 5.763 6.732 -5.727 1.00 97.88 147 PRO A O 1
ATOM 1186 N N . ILE A 1 148 ? 4.756 4.755 -5.500 1.00 98.56 148 ILE A N 1
ATOM 1187 C CA . ILE A 1 148 ? 5.175 4.598 -4.100 1.00 98.56 148 ILE A CA 1
ATOM 1188 C C . ILE A 1 148 ? 6.704 4.680 -4.035 1.00 98.56 148 ILE A C 1
ATOM 1190 O O . ILE A 1 148 ? 7.380 3.850 -4.637 1.00 98.56 148 ILE A O 1
ATOM 1194 N N . TYR A 1 149 ? 7.253 5.637 -3.286 1.00 98.19 149 TYR A N 1
ATOM 1195 C CA . TYR A 1 149 ? 8.672 5.986 -3.337 1.00 98.19 149 TYR A CA 1
ATOM 1196 C C . TYR A 1 149 ? 9.389 5.727 -2.012 1.00 98.19 149 TYR A C 1
ATOM 1198 O O . TYR A 1 149 ? 9.046 6.276 -0.966 1.00 98.19 149 TYR A O 1
ATOM 1206 N N . CYS A 1 150 ? 10.440 4.910 -2.054 1.00 97.50 150 CYS A N 1
ATOM 1207 C CA . CYS A 1 150 ? 11.347 4.687 -0.938 1.00 97.50 150 CYS A CA 1
ATOM 1208 C C . CYS A 1 150 ? 12.623 5.517 -1.106 1.00 97.50 150 CYS A C 1
ATOM 1210 O O . CYS A 1 150 ? 13.545 5.138 -1.832 1.00 97.50 150 CYS A O 1
ATOM 1212 N N . VAL A 1 151 ? 12.705 6.614 -0.356 1.00 95.81 151 VAL A N 1
ATOM 1213 C CA . VAL A 1 151 ? 13.804 7.589 -0.441 1.00 95.81 151 VAL A CA 1
ATOM 1214 C C . VAL A 1 151 ? 15.177 7.048 -0.058 1.00 95.81 151 VAL A C 1
ATOM 1216 O O . VAL A 1 151 ? 16.181 7.575 -0.519 1.00 95.81 151 VAL A O 1
ATOM 1219 N N . CYS A 1 152 ? 15.246 5.982 0.747 1.00 96.50 152 CYS A N 1
ATOM 1220 C CA . CYS A 1 152 ? 16.522 5.459 1.240 1.00 96.50 152 CYS A CA 1
ATOM 1221 C C . CYS A 1 152 ? 17.491 5.104 0.103 1.00 96.50 152 CYS A C 1
ATOM 1223 O O . CYS A 1 152 ? 18.679 5.388 0.201 1.00 96.50 152 CYS A O 1
ATOM 1225 N N . HIS A 1 153 ? 16.981 4.483 -0.965 1.00 96.56 153 HIS A N 1
ATOM 1226 C CA . HIS A 1 153 ? 17.797 4.052 -2.109 1.00 96.56 153 HIS A CA 1
ATOM 1227 C C . HIS A 1 153 ? 17.057 4.187 -3.449 1.00 96.56 153 HIS A C 1
ATOM 1229 O O . HIS A 1 153 ? 17.421 3.553 -4.434 1.00 96.56 153 HIS A O 1
ATOM 1235 N N . GLY A 1 154 ? 15.969 4.956 -3.481 1.00 97.19 154 GLY A N 1
ATOM 1236 C CA . GLY A 1 154 ? 15.238 5.275 -4.702 1.00 97.19 154 GLY A CA 1
ATOM 1237 C C . GLY A 1 154 ? 14.369 4.156 -5.284 1.00 97.19 154 GLY A C 1
ATOM 1238 O O . GLY A 1 154 ? 14.067 4.186 -6.478 1.00 97.19 154 GLY A O 1
ATOM 1239 N N . SER A 1 155 ? 13.981 3.153 -4.484 1.00 98.25 155 SER A N 1
ATOM 1240 C CA . SER A 1 155 ? 13.066 2.104 -4.965 1.00 98.25 155 SER A CA 1
ATOM 1241 C C . SER A 1 155 ? 11.658 2.656 -5.171 1.00 98.25 155 SER A C 1
ATOM 1243 O O . SER A 1 155 ? 11.181 3.400 -4.313 1.00 98.25 155 SER A O 1
ATOM 1245 N N . GLN A 1 156 ? 11.000 2.284 -6.270 1.00 98.62 156 GLN A N 1
ATOM 1246 C CA . GLN A 1 156 ? 9.633 2.714 -6.578 1.00 98.62 156 GLN A CA 1
ATOM 1247 C C . GLN A 1 156 ? 8.722 1.542 -6.933 1.00 98.62 156 GLN A C 1
ATOM 1249 O O . GLN A 1 156 ? 9.168 0.582 -7.570 1.00 98.62 156 GLN A O 1
ATOM 1254 N N . TYR A 1 157 ? 7.450 1.649 -6.540 1.00 98.81 157 TYR A N 1
ATOM 1255 C CA . TYR A 1 157 ? 6.435 0.616 -6.743 1.00 98.81 157 TYR A CA 1
ATOM 1256 C C . TYR A 1 157 ? 5.144 1.215 -7.307 1.00 98.81 157 TYR A C 1
ATOM 1258 O O . TYR A 1 157 ? 4.631 2.198 -6.779 1.00 98.81 157 TYR A O 1
ATOM 1266 N N . GLU A 1 158 ? 4.623 0.615 -8.371 1.00 98.50 158 GLU A N 1
ATOM 1267 C C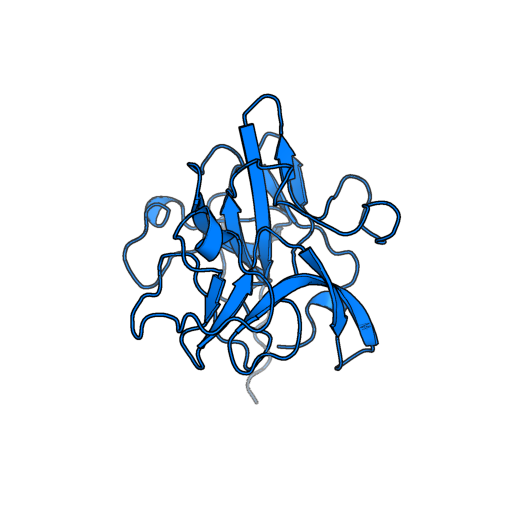A . GLU A 1 158 ? 3.422 1.028 -9.092 1.00 98.50 158 GLU A CA 1
ATOM 1268 C C . GLU A 1 158 ? 2.160 0.477 -8.399 1.00 98.50 158 GLU A C 1
ATOM 1270 O O . GLU A 1 158 ? 1.923 -0.734 -8.455 1.00 98.50 158 GLU A O 1
ATOM 1275 N N . PRO A 1 159 ? 1.351 1.320 -7.724 1.00 98.50 159 PRO A N 1
ATOM 1276 C CA . PRO A 1 159 ? 0.189 0.860 -6.964 1.00 98.50 159 PRO A CA 1
ATOM 1277 C C . PRO A 1 159 ? -1.005 0.445 -7.832 1.00 98.50 159 PRO A C 1
ATOM 1279 O O . PRO A 1 159 ? -1.866 -0.279 -7.340 1.00 98.50 159 PRO A O 1
ATOM 1282 N N . MET A 1 160 ? -1.091 0.881 -9.093 1.00 98.56 160 MET A N 1
ATOM 1283 C CA . MET A 1 160 ? -2.191 0.495 -9.986 1.00 98.56 160 MET A CA 1
ATOM 1284 C C . MET A 1 160 ? -1.962 -0.853 -10.674 1.00 98.56 160 MET A C 1
ATOM 1286 O O . MET A 1 160 ? -2.871 -1.371 -11.315 1.00 98.56 160 MET A O 1
ATOM 1290 N N . VAL A 1 161 ? -0.760 -1.424 -10.567 1.00 98.69 161 VAL A N 1
ATOM 1291 C CA . VAL A 1 161 ? -0.419 -2.697 -11.207 1.00 98.69 161 VAL A CA 1
ATOM 1292 C C . VAL A 1 161 ? 0.082 -3.674 -10.159 1.00 98.69 161 VAL A C 1
ATOM 1294 O O . VAL A 1 161 ? 1.243 -3.636 -9.742 1.00 98.69 161 VAL A O 1
ATOM 1297 N N . LEU A 1 162 ? -0.812 -4.564 -9.738 1.00 98.81 162 LEU A N 1
ATOM 1298 C CA . LEU A 1 162 ? -0.507 -5.632 -8.799 1.00 98.81 162 LEU A CA 1
ATOM 1299 C C . LEU A 1 162 ? -0.019 -6.866 -9.562 1.00 98.81 162 LEU A C 1
ATOM 1301 O O . LEU A 1 162 ? -0.588 -7.253 -10.582 1.00 98.81 162 LEU A O 1
ATOM 1305 N N . VAL A 1 163 ? 1.037 -7.500 -9.064 1.00 98.62 163 VAL A N 1
ATOM 1306 C CA . VAL A 1 163 ? 1.663 -8.673 -9.690 1.00 98.62 163 VAL A CA 1
ATOM 1307 C C . VAL A 1 163 ? 1.924 -9.763 -8.661 1.00 98.62 163 VAL A C 1
ATOM 1309 O O . VAL A 1 163 ? 2.130 -9.475 -7.481 1.00 98.62 163 VAL A O 1
ATOM 1312 N N . LYS A 1 164 ? 1.921 -11.020 -9.116 1.00 98.38 164 LYS A N 1
ATOM 1313 C CA . LYS A 1 164 ? 2.434 -12.144 -8.327 1.00 98.38 164 LYS A CA 1
ATOM 1314 C C . LYS A 1 164 ? 3.956 -12.071 -8.267 1.00 98.38 164 LYS A C 1
ATOM 1316 O O . LYS A 1 164 ? 4.598 -11.778 -9.272 1.00 98.38 164 LYS A O 1
ATOM 1321 N N . ASP A 1 165 ? 4.510 -12.386 -7.110 1.00 97.94 165 ASP A N 1
ATOM 1322 C CA . ASP A 1 165 ? 5.946 -12.458 -6.869 1.00 97.94 165 ASP A CA 1
ATOM 1323 C C . ASP A 1 165 ? 6.245 -13.546 -5.824 1.00 97.94 165 ASP A C 1
ATOM 1325 O O . ASP A 1 165 ? 5.326 -14.162 -5.277 1.00 97.94 165 ASP A O 1
ATOM 1329 N N . VAL A 1 166 ? 7.518 -13.820 -5.554 1.00 97.38 166 VAL A N 1
ATOM 1330 C CA . VAL A 1 166 ? 7.955 -14.868 -4.623 1.00 97.38 166 VAL A CA 1
ATOM 1331 C C . VAL A 1 166 ? 8.785 -14.248 -3.516 1.00 97.38 166 VAL A C 1
ATOM 1333 O O . VAL A 1 166 ? 9.717 -13.488 -3.772 1.00 97.38 166 VAL A O 1
ATOM 1336 N N . ASN A 1 167 ? 8.485 -14.576 -2.260 1.00 96.19 167 ASN A N 1
ATOM 1337 C CA . ASN A 1 167 ? 9.353 -14.184 -1.161 1.00 96.19 167 ASN A CA 1
ATOM 1338 C C . ASN A 1 167 ? 10.611 -15.083 -1.167 1.00 96.19 167 ASN A C 1
ATOM 1340 O O . ASN A 1 167 ? 10.501 -16.258 -0.820 1.00 96.19 167 ASN A O 1
ATOM 1344 N N . PRO A 1 168 ? 11.815 -14.581 -1.514 1.00 95.06 168 PRO A N 1
ATOM 1345 C CA . PRO A 1 168 ? 13.039 -15.380 -1.548 1.00 95.06 168 PRO A CA 1
ATOM 1346 C C . PRO A 1 168 ? 13.423 -16.000 -0.201 1.00 95.06 168 PRO A C 1
ATOM 1348 O O . PRO A 1 168 ? 14.171 -16.972 -0.189 1.00 95.06 168 PRO A O 1
ATOM 1351 N N . GLY A 1 169 ? 12.942 -15.458 0.924 1.00 94.25 169 GLY A N 1
ATOM 1352 C CA . GLY A 1 169 ? 13.266 -15.978 2.253 1.00 94.25 169 GLY A CA 1
ATOM 1353 C C . GLY A 1 169 ? 12.570 -17.299 2.588 1.00 94.25 169 GLY A C 1
ATOM 1354 O O . GLY A 1 169 ? 13.111 -18.089 3.358 1.00 94.25 169 GLY A O 1
ATOM 1355 N N . ASN A 1 170 ? 11.389 -17.553 2.016 1.00 96.25 170 ASN A N 1
ATOM 1356 C CA . ASN A 1 170 ? 10.561 -18.715 2.364 1.00 96.25 170 ASN A CA 1
ATOM 1357 C C . ASN A 1 170 ? 9.845 -19.378 1.166 1.00 96.25 170 ASN A C 1
ATOM 1359 O O . ASN A 1 170 ? 9.146 -20.370 1.350 1.00 96.25 170 ASN A O 1
ATOM 1363 N N . GLY A 1 171 ? 10.013 -18.864 -0.055 1.00 96.50 171 GLY A N 1
ATOM 1364 C CA . GLY A 1 171 ? 9.426 -19.405 -1.284 1.00 96.50 171 GLY A CA 1
ATOM 1365 C C . GLY A 1 171 ? 7.923 -19.161 -1.451 1.00 96.50 171 GLY A C 1
ATOM 1366 O O . GLY A 1 171 ? 7.338 -19.646 -2.418 1.00 96.50 171 GLY A O 1
ATOM 1367 N N . VAL A 1 172 ? 7.278 -18.427 -0.540 1.00 96.88 172 VAL A N 1
ATOM 1368 C CA . VAL A 1 172 ? 5.834 -18.173 -0.604 1.00 96.88 172 VAL A CA 1
ATOM 1369 C C . VAL A 1 172 ? 5.519 -17.215 -1.751 1.00 96.88 172 VAL A C 1
ATOM 1371 O O . VAL A 1 172 ? 6.094 -16.129 -1.842 1.00 96.88 172 VAL A O 1
ATOM 1374 N N . VAL A 1 173 ? 4.577 -17.610 -2.612 1.00 97.19 173 VAL A N 1
ATOM 1375 C CA . VAL A 1 173 ? 4.009 -16.733 -3.644 1.00 97.19 173 VAL A CA 1
ATOM 1376 C C . VAL A 1 173 ? 3.081 -15.721 -2.978 1.00 97.19 173 VAL A C 1
ATOM 1378 O O . VAL A 1 173 ? 2.214 -16.094 -2.183 1.00 97.19 173 VAL A O 1
ATOM 1381 N N . TYR A 1 174 ? 3.251 -14.448 -3.316 1.00 97.75 174 TYR A N 1
ATOM 1382 C CA . TYR A 1 174 ? 2.448 -13.342 -2.809 1.00 97.75 174 TYR A CA 1
ATOM 1383 C C . TYR A 1 174 ? 2.046 -12.386 -3.932 1.00 97.75 174 TYR A C 1
ATOM 1385 O O . TYR A 1 174 ? 2.519 -12.515 -5.059 1.00 97.75 174 TYR A O 1
ATOM 1393 N N . VAL A 1 175 ? 1.165 -11.429 -3.632 1.00 98.62 175 VAL A N 1
ATOM 1394 C CA . VAL A 1 175 ? 0.816 -10.336 -4.550 1.00 98.62 175 VAL A CA 1
ATOM 1395 C C . VAL A 1 175 ? 1.313 -9.008 -3.992 1.00 98.62 175 VAL A C 1
ATOM 1397 O O . VAL A 1 175 ? 1.219 -8.758 -2.789 1.00 98.62 175 VAL A O 1
ATOM 1400 N N . GLY A 1 176 ? 1.837 -8.144 -4.858 1.00 98.50 176 GLY A N 1
ATOM 1401 C CA . GLY A 1 176 ? 2.329 -6.827 -4.474 1.00 98.50 176 GLY A CA 1
ATOM 1402 C C . GLY A 1 176 ? 2.210 -5.778 -5.574 1.00 98.50 176 GLY A C 1
ATOM 1403 O O . GLY A 1 176 ? 2.032 -6.114 -6.742 1.00 98.50 176 GLY A O 1
ATOM 1404 N N . ALA A 1 177 ? 2.362 -4.508 -5.200 1.00 98.81 177 ALA A N 1
ATOM 1405 C CA . ALA A 1 177 ? 2.541 -3.400 -6.133 1.00 98.81 177 ALA A CA 1
ATOM 1406 C C . ALA A 1 177 ? 3.854 -3.583 -6.909 1.00 98.81 177 ALA A C 1
ATOM 1408 O O . ALA A 1 177 ? 4.921 -3.767 -6.304 1.00 98.81 177 ALA A O 1
ATOM 1409 N N . ARG A 1 178 ? 3.781 -3.561 -8.244 1.00 98.81 178 ARG A N 1
ATOM 1410 C CA . ARG A 1 178 ? 4.908 -3.888 -9.126 1.00 98.81 178 ARG A CA 1
ATOM 1411 C C . ARG A 1 178 ? 6.097 -2.974 -8.861 1.00 98.81 178 ARG A C 1
ATOM 1413 O O . ARG A 1 178 ? 5.967 -1.757 -8.870 1.00 98.81 178 ARG A O 1
ATOM 1420 N N . HIS A 1 179 ? 7.280 -3.551 -8.692 1.00 98.62 179 HIS A N 1
ATOM 1421 C CA . HIS A 1 179 ? 8.522 -2.783 -8.673 1.00 98.62 179 HIS A CA 1
ATOM 1422 C C . HIS A 1 179 ? 8.813 -2.186 -10.055 1.00 98.62 179 HIS A C 1
ATOM 1424 O O . HIS A 1 179 ? 8.752 -2.887 -11.063 1.00 98.62 179 HIS A O 1
ATOM 1430 N N . VAL A 1 180 ? 9.105 -0.884 -10.098 1.00 98.56 180 VAL A N 1
ATOM 1431 C CA . VAL A 1 180 ? 9.336 -0.147 -11.354 1.00 98.56 180 VAL A CA 1
ATOM 1432 C C . VAL A 1 180 ? 10.641 0.646 -11.374 1.00 98.56 180 VAL A C 1
ATOM 1434 O O . VAL A 1 180 ? 11.049 1.082 -12.442 1.00 98.56 180 VAL A O 1
ATOM 1437 N N . HIS A 1 181 ? 11.333 0.839 -10.247 1.00 98.31 181 HIS A N 1
ATOM 1438 C CA . HIS A 1 181 ? 12.622 1.548 -10.211 1.00 98.31 181 HIS A CA 1
ATOM 1439 C C . HIS A 1 181 ? 13.448 1.189 -8.971 1.00 98.31 181 HIS A C 1
ATOM 1441 O O . HIS A 1 181 ? 12.893 0.840 -7.930 1.00 98.31 181 HIS A O 1
ATOM 1447 N N . GLY A 1 182 ? 14.768 1.374 -9.043 1.00 97.56 182 GLY A N 1
ATOM 1448 C CA . GLY A 1 182 ? 15.691 1.291 -7.909 1.00 97.56 182 GLY A CA 1
ATOM 1449 C C . GLY A 1 182 ? 16.091 -0.143 -7.537 1.00 97.56 182 GLY A C 1
ATOM 1450 O O . GLY A 1 182 ? 15.734 -1.076 -8.249 1.00 97.56 182 GLY A O 1
ATOM 1451 N N . PRO A 1 183 ? 16.842 -0.330 -6.435 1.00 97.75 183 PRO A N 1
ATOM 1452 C CA . PRO A 1 183 ? 17.545 -1.582 -6.130 1.00 97.75 183 PRO A CA 1
ATOM 1453 C C . PRO A 1 183 ? 16.688 -2.686 -5.496 1.00 97.75 183 PRO A C 1
ATOM 1455 O O . PRO A 1 183 ? 17.192 -3.784 -5.268 1.00 97.75 183 PRO A O 1
ATOM 1458 N N . ALA A 1 184 ? 15.418 -2.422 -5.175 1.00 97.56 184 ALA A N 1
ATOM 1459 C CA . ALA A 1 184 ? 14.480 -3.496 -4.867 1.00 97.56 184 ALA A CA 1
ATOM 1460 C C . ALA A 1 184 ? 14.409 -4.500 -6.031 1.00 97.56 184 ALA A C 1
ATOM 1462 O O . ALA A 1 184 ? 14.680 -4.157 -7.177 1.00 97.56 184 ALA A O 1
ATOM 1463 N N . THR A 1 185 ? 14.069 -5.751 -5.732 1.00 95.56 185 THR A N 1
ATOM 1464 C CA . THR A 1 185 ? 14.109 -6.849 -6.716 1.00 95.56 185 THR A CA 1
ATOM 1465 C C . THR A 1 185 ? 12.768 -7.546 -6.909 1.00 95.56 185 THR A C 1
ATOM 1467 O O . THR A 1 185 ? 12.699 -8.536 -7.629 1.00 95.56 185 THR A O 1
ATOM 1470 N N . ARG A 1 186 ? 11.720 -7.068 -6.233 1.00 97.50 186 ARG A N 1
ATOM 1471 C CA . ARG A 1 186 ? 10.406 -7.712 -6.169 1.00 97.50 186 ARG A CA 1
ATOM 1472 C C . ARG A 1 186 ? 9.307 -6.712 -5.832 1.00 97.50 186 ARG A C 1
ATOM 1474 O O . ARG A 1 186 ? 9.587 -5.598 -5.386 1.00 97.50 186 ARG A O 1
ATOM 1481 N N . ALA A 1 187 ? 8.060 -7.113 -6.031 1.00 98.56 187 ALA A N 1
ATOM 1482 C CA . ALA A 1 187 ? 6.879 -6.316 -5.735 1.00 98.56 187 ALA A CA 1
ATOM 1483 C C . ALA A 1 187 ? 6.741 -6.006 -4.233 1.00 98.56 187 ALA A C 1
ATOM 1485 O O . ALA A 1 187 ? 7.093 -6.829 -3.385 1.00 98.56 187 ALA A O 1
ATOM 1486 N N . LEU A 1 188 ? 6.189 -4.837 -3.896 1.00 98.69 188 LEU A N 1
ATOM 1487 C CA . LEU A 1 188 ? 5.871 -4.455 -2.516 1.00 98.69 188 LEU A CA 1
ATOM 1488 C C . LEU A 1 188 ? 4.564 -5.143 -2.089 1.00 98.69 188 LEU A C 1
ATOM 1490 O O . LEU A 1 188 ? 3.536 -4.825 -2.685 1.00 98.69 188 LEU A O 1
ATOM 1494 N N . PRO A 1 189 ? 4.556 -6.059 -1.102 1.00 98.44 189 PRO A N 1
ATOM 1495 C CA . PRO A 1 189 ? 3.367 -6.848 -0.783 1.00 98.44 189 PRO A CA 1
ATOM 1496 C C . PRO A 1 189 ? 2.143 -5.991 -0.464 1.00 98.44 189 PRO A C 1
ATOM 1498 O O . PRO A 1 189 ? 2.244 -5.013 0.282 1.00 98.44 189 PRO A O 1
ATOM 1501 N N . VAL A 1 190 ? 0.985 -6.390 -0.990 1.00 98.56 190 VAL A N 1
ATOM 1502 C CA . VAL A 1 190 ? -0.299 -5.820 -0.572 1.00 98.56 190 VAL A CA 1
ATOM 1503 C C . VAL A 1 190 ? -0.804 -6.503 0.694 1.00 98.56 190 VAL A C 1
ATOM 1505 O O . VAL A 1 190 ? -0.497 -7.667 0.946 1.00 98.56 190 VAL A O 1
ATOM 1508 N N . ILE A 1 191 ? -1.601 -5.781 1.475 1.00 98.38 191 ILE A N 1
ATOM 1509 C CA . ILE A 1 191 ? -2.457 -6.341 2.514 1.00 98.38 191 ILE A CA 1
ATOM 1510 C C . ILE A 1 191 ? -3.834 -6.538 1.881 1.00 98.38 191 ILE A C 1
ATOM 1512 O O . ILE A 1 191 ? -4.479 -5.542 1.553 1.00 98.38 191 ILE A O 1
ATOM 1516 N N . PRO A 1 192 ? -4.313 -7.781 1.710 1.00 98.19 192 PRO A N 1
ATOM 1517 C CA . PRO A 1 192 ? -5.691 -8.018 1.312 1.00 98.19 192 PRO A CA 1
ATOM 1518 C C . PRO A 1 192 ? -6.654 -7.340 2.276 1.00 98.19 192 PRO A C 1
ATOM 1520 O O . PRO A 1 192 ? -6.427 -7.333 3.486 1.00 98.19 192 PRO A O 1
ATOM 1523 N N . VAL A 1 193 ? -7.741 -6.784 1.765 1.00 98.50 193 VAL A N 1
ATOM 1524 C CA . VAL A 1 193 ? -8.679 -5.996 2.559 1.00 98.50 193 VAL A CA 1
ATOM 1525 C C . VAL A 1 193 ? -10.125 -6.367 2.285 1.00 98.50 193 VAL A C 1
ATOM 1527 O O . VAL A 1 193 ? -10.482 -6.919 1.247 1.00 98.50 193 VAL A O 1
ATOM 1530 N N . LYS A 1 194 ? -10.963 -6.024 3.256 1.00 98.00 194 LYS A N 1
ATOM 1531 C CA . LYS A 1 194 ? -12.404 -5.837 3.100 1.00 98.00 194 LYS A CA 1
ATOM 1532 C C . LYS A 1 194 ? -12.826 -4.585 3.861 1.00 98.00 194 LYS A C 1
ATOM 1534 O O . LYS A 1 194 ? -12.062 -4.068 4.680 1.00 98.00 194 LYS A O 1
ATOM 1539 N N . ALA A 1 195 ? -14.052 -4.131 3.633 1.00 98.25 195 ALA A N 1
ATOM 1540 C CA . ALA A 1 195 ? -14.661 -3.085 4.442 1.00 98.25 195 ALA A CA 1
ATOM 1541 C C . ALA A 1 195 ? -15.794 -3.654 5.304 1.00 98.25 195 ALA A C 1
ATOM 1543 O O . ALA A 1 195 ? -16.693 -4.328 4.805 1.00 98.25 195 ALA A O 1
ATOM 1544 N N . GLU A 1 196 ? -15.782 -3.337 6.596 1.00 98.06 196 GLU A N 1
ATOM 1545 C CA . GLU A 1 196 ? -16.875 -3.631 7.523 1.00 98.06 196 GLU A CA 1
ATOM 1546 C C . GLU A 1 196 ? -17.450 -2.316 8.041 1.00 98.06 196 GLU A C 1
ATOM 1548 O O . GLU A 1 196 ? -16.798 -1.607 8.805 1.00 98.06 196 GLU A O 1
ATOM 1553 N N . LYS A 1 197 ? -18.672 -1.965 7.613 1.00 97.25 197 LYS A N 1
ATOM 1554 C CA . LYS A 1 197 ? -19.278 -0.650 7.914 1.00 97.25 197 LYS A CA 1
ATOM 1555 C C . LYS A 1 197 ? -18.306 0.498 7.587 1.00 97.25 197 LYS A C 1
ATOM 1557 O O . LYS A 1 197 ? -18.053 1.370 8.417 1.00 97.25 197 LYS A O 1
ATOM 1562 N N . ASP A 1 198 ? -17.724 0.431 6.391 1.00 98.19 198 ASP A N 1
ATOM 1563 C CA . ASP A 1 198 ? -16.690 1.322 5.847 1.00 98.19 198 ASP A CA 1
ATOM 1564 C C . ASP A 1 198 ? -15.315 1.280 6.514 1.00 98.19 198 ASP A C 1
ATOM 1566 O O . ASP A 1 198 ? -14.383 1.867 5.971 1.00 98.19 198 ASP A O 1
ATOM 1570 N N . VAL A 1 199 ? -15.136 0.575 7.630 1.00 98.69 199 VAL A N 1
ATOM 1571 C CA . VAL A 1 199 ? -13.821 0.413 8.259 1.00 98.69 199 VAL A CA 1
ATOM 1572 C C . VAL A 1 199 ? -13.006 -0.616 7.484 1.00 98.69 199 VAL A C 1
ATOM 1574 O O . VAL A 1 199 ? -13.467 -1.738 7.272 1.00 98.69 199 VAL A O 1
ATOM 1577 N N . LEU A 1 200 ? -11.783 -0.251 7.093 1.00 98.69 200 LEU A N 1
ATOM 1578 C CA . LEU A 1 200 ? -10.858 -1.177 6.446 1.00 98.69 200 LEU A CA 1
ATOM 1579 C C . LEU A 1 200 ? -10.356 -2.227 7.439 1.00 98.69 200 LEU A C 1
ATOM 1581 O O . LEU A 1 200 ? -9.828 -1.903 8.506 1.00 98.69 200 LEU A O 1
ATOM 1585 N N . VAL A 1 201 ? -10.480 -3.492 7.051 1.00 98.62 201 VAL A N 1
ATOM 1586 C CA . VAL A 1 201 ? -9.985 -4.657 7.787 1.00 98.62 201 VAL A CA 1
ATOM 1587 C C . VAL A 1 201 ? -8.966 -5.373 6.918 1.00 98.62 201 VAL A C 1
ATOM 1589 O O . VAL A 1 201 ? -9.253 -5.654 5.756 1.00 98.62 201 VAL A O 1
ATOM 1592 N N . GLY A 1 202 ? -7.783 -5.647 7.470 1.00 97.69 202 GLY A N 1
ATOM 1593 C CA . GLY A 1 202 ? -6.724 -6.369 6.766 1.00 97.69 202 GLY A CA 1
ATOM 1594 C C . GLY A 1 202 ? -6.863 -7.883 6.920 1.00 97.69 202 GLY A C 1
ATOM 1595 O O . GLY A 1 202 ? -7.349 -8.374 7.940 1.00 97.69 202 GLY A O 1
ATOM 1596 N N . GLY A 1 203 ? -6.448 -8.619 5.896 1.00 95.00 203 GLY A N 1
ATOM 1597 C CA . GLY A 1 203 ? -6.485 -10.074 5.815 1.00 95.00 203 GLY A CA 1
ATOM 1598 C C . GLY A 1 203 ? -5.089 -10.654 5.625 1.00 95.00 203 GLY A C 1
ATOM 1599 O O . GLY A 1 203 ? -4.229 -10.058 4.980 1.00 95.00 203 GLY A O 1
ATOM 1600 N N . MET A 1 204 ? -4.856 -11.837 6.193 1.00 90.38 204 MET A N 1
ATOM 1601 C CA . MET A 1 204 ? -3.592 -12.561 6.063 1.00 90.38 204 MET A CA 1
ATOM 1602 C C . MET A 1 204 ? -3.815 -13.866 5.293 1.00 90.38 204 MET A C 1
ATOM 1604 O O . MET A 1 204 ? -4.355 -14.801 5.877 1.00 90.38 204 MET A O 1
ATOM 1608 N N . PRO A 1 205 ? -3.401 -13.953 4.018 1.00 83.56 205 PRO A N 1
ATOM 1609 C CA . PRO A 1 205 ? -3.340 -15.219 3.280 1.00 83.56 205 PRO A CA 1
ATOM 1610 C C . PRO A 1 205 ? -2.360 -16.191 3.940 1.00 83.56 205 PRO A C 1
ATOM 1612 O O . PRO A 1 205 ? -2.682 -17.325 4.269 1.00 83.56 205 PRO A O 1
ATOM 1615 N N . SER A 1 206 ? -1.151 -15.689 4.188 1.00 92.38 206 SER A N 1
ATOM 1616 C CA . SER A 1 206 ? -0.046 -16.367 4.851 1.00 92.38 206 SER A CA 1
ATOM 1617 C C . SER A 1 206 ? 0.861 -15.301 5.461 1.00 92.38 206 SER A C 1
ATOM 1619 O O . SER A 1 206 ? 1.103 -14.269 4.829 1.00 92.38 206 SER A O 1
ATOM 1621 N N . SER A 1 207 ? 1.389 -15.530 6.668 1.00 92.81 207 SER A N 1
ATOM 1622 C CA . SER A 1 207 ? 2.388 -14.625 7.263 1.00 92.81 207 SER A CA 1
ATOM 1623 C C . SER A 1 207 ? 3.636 -14.509 6.387 1.00 92.81 207 SER A C 1
ATOM 1625 O O . SER A 1 207 ? 4.266 -13.452 6.349 1.00 92.81 207 SER A O 1
ATOM 1627 N N . GLY A 1 208 ? 3.924 -15.552 5.600 1.00 95.94 208 GLY A N 1
ATOM 1628 C CA . GLY A 1 208 ? 5.073 -15.630 4.712 1.00 95.94 208 GLY A CA 1
ATOM 1629 C C . GLY A 1 208 ? 5.121 -14.560 3.621 1.00 95.94 208 GLY A C 1
ATOM 1630 O O . GLY A 1 208 ? 6.204 -14.300 3.103 1.00 95.94 208 GLY A O 1
ATOM 1631 N N . TRP A 1 209 ? 4.006 -13.886 3.315 1.00 96.56 209 TRP A N 1
ATOM 1632 C CA . TRP A 1 209 ? 3.988 -12.719 2.419 1.00 96.56 209 TRP A CA 1
ATOM 1633 C C . TRP A 1 209 ? 4.833 -11.558 2.965 1.00 96.56 209 TRP A C 1
ATOM 1635 O O . TRP A 1 209 ? 5.406 -10.789 2.197 1.00 96.56 209 TRP A O 1
ATOM 1645 N N . TYR A 1 210 ? 4.924 -11.440 4.292 1.00 95.81 210 TYR A N 1
ATOM 1646 C CA . TYR A 1 210 ? 5.475 -10.271 4.984 1.00 95.81 210 TYR A CA 1
ATOM 1647 C C . TYR A 1 210 ? 6.790 -10.560 5.725 1.00 95.81 210 TYR A C 1
ATOM 1649 O O . TYR A 1 210 ? 7.401 -9.649 6.275 1.00 95.81 210 TYR A O 1
ATOM 1657 N N . GLU A 1 211 ? 7.245 -11.814 5.728 1.00 94.56 211 GLU A N 1
ATOM 1658 C CA . GLU A 1 211 ? 8.479 -12.273 6.380 1.00 94.56 211 GLU A CA 1
ATOM 1659 C C . GLU A 1 211 ? 9.718 -11.935 5.533 1.00 94.56 211 GLU A C 1
ATOM 1661 O O . GLU A 1 211 ? 10.315 -12.794 4.882 1.00 94.56 211 GLU A O 1
ATOM 1666 N N . TYR A 1 212 ? 10.080 -10.655 5.486 1.00 92.00 212 TYR A N 1
ATOM 1667 C CA . TYR A 1 212 ? 11.328 -10.185 4.865 1.00 92.00 212 TYR A CA 1
ATOM 1668 C C . TYR A 1 212 ? 11.978 -8.988 5.570 1.00 92.00 212 TYR A C 1
ATOM 1670 O O . TYR A 1 212 ? 13.031 -8.511 5.141 1.00 92.00 212 TYR A O 1
ATOM 1678 N N . CYS A 1 213 ? 11.333 -8.540 6.640 1.00 86.00 213 CYS A N 1
ATOM 1679 C CA . CYS A 1 213 ? 11.811 -7.643 7.672 1.00 86.00 213 CYS A CA 1
ATOM 1680 C C . CYS A 1 213 ? 11.519 -8.355 9.009 1.00 86.00 213 CYS A C 1
ATOM 1682 O O . CYS A 1 213 ? 12.220 -8.039 9.985 1.00 86.00 213 CYS A O 1
#

Secondary structure (DSSP, 8-state):
-PPP----SEEPSB-EE---SS--TTGGGTTSBPBGGGPPTT-EEEEEES-EEETTEE-TT-SEEEEEEEE---TTT-B---GGGS-PPTT-BSSEEETTTTEEEEEEESS-TTT----BSSS--SSPPP---SS--HHHHTT-PPPEEETTTTEEEEEEEEEEEE-TTT--EEEEEEEEESS--S-EEB--EEEETTEEEE--S-GGGTTT-

Radius of gyration: 16.41 Å; Cα contacts (8 Å, |Δi|>4): 491; chains: 1; bounding box: 41×37×47 Å

Sequence (213 aa):
MPLPLKISGEVKESIHYTKFPTPQWWDDRAGSPIKVTDFQEWQGATGTWRGVFRDGKYVPGSGYPVLVIRVMRDEETFSAPPREEVDLPAGFDLYFDDASRDIRIVVCLDRCVHLCCSPGWQVVKHPPPEYKFLAPAPTYEKYGLDPIYCVCHGSQYEPMVLVKDVNPGNGVVYVGARHVHGPATRALPVIPVKAEKDVLVGGMPSSGWYEYC

Solvent-accessible surface area (backbone atoms only — not comparable to full-atom values): 12099 Å² total; per-residue (Å²): 129,83,76,80,80,83,85,75,57,51,68,35,54,46,27,21,28,40,69,63,100,57,96,54,98,53,41,95,43,44,56,37,74,38,41,70,80,74,52,53,82,71,34,56,49,53,28,25,30,48,24,30,27,48,97,83,37,68,44,87,92,38,51,46,49,26,37,40,33,26,45,78,87,43,82,90,69,45,44,61,71,62,71,91,83,45,81,56,52,91,84,42,35,69,43,42,78,37,82,93,77,74,42,26,35,42,31,29,47,37,43,36,77,63,80,51,48,62,45,30,63,93,76,68,62,79,71,62,84,79,92,71,60,81,45,91,44,55,54,35,79,74,67,72,38,77,42,39,34,23,71,93,68,49,26,26,25,27,73,53,37,36,36,79,42,64,34,88,81,77,68,36,74,36,52,9,20,30,54,22,33,52,79,41,87,56,41,38,36,44,39,24,21,34,67,59,94,48,31,34,29,56,49,72,64,52,74,55,62,66,62,86,117

pLDDT: mean 94.83, std 8.56, range [40.62, 98.94]

Mean predicted aligned error: 3.63 Å